Protein AF-0000000069938378 (afdb_homodimer)

Radius of gyration: 19.09 Å; Cα contacts (8 Å, |Δi|>4): 478; chains: 2; bounding box: 44×65×36 Å

InterPro domains:
  IPR005174 KIB1-4, beta-propeller [PF03478] (15-126)

Structure (mmCIF, N/CA/C/O backbone):
data_AF-0000000069938378-model_v1
#
loop_
_entity.id
_entity.type
_entity.pdbx_description
1 polymer 'KIB1-4 beta-propeller domain-containing protein'
#
loop_
_atom_site.group_PDB
_atom_site.id
_atom_site.type_symbol
_atom_site.label_atom_id
_atom_site.label_alt_id
_atom_site.label_comp_id
_atom_site.label_asym_id
_atom_site.label_entity_id
_atom_site.label_seq_id
_atom_site.pdbx_PDB_ins_code
_atom_site.Cartn_x
_atom_site.Cartn_y
_atom_site.Cartn_z
_atom_site.occupancy
_atom_site.B_iso_or_equiv
_atom_site.auth_seq_id
_atom_site.auth_comp_id
_atom_site.auth_asym_id
_atom_site.auth_atom_id
_atom_site.pdbx_PDB_model_num
ATOM 1 N N . MET A 1 1 ? -21.703 -34.188 -9.953 1 35.34 1 MET A N 1
ATOM 2 C CA . MET A 1 1 ? -22.156 -32.812 -9.977 1 35.34 1 MET A CA 1
ATOM 3 C C . MET A 1 1 ? -21.141 -31.891 -9.297 1 35.34 1 MET A C 1
ATOM 5 O O . MET A 1 1 ? -20.875 -32.031 -8.094 1 35.34 1 MET A O 1
ATOM 9 N N . SER A 1 2 ? -19.984 -31.625 -9.898 1 44.59 2 SER A N 1
ATOM 10 C CA . SER A 1 2 ? -18.891 -30.844 -9.328 1 44.59 2 SER A CA 1
ATOM 11 C C . SER A 1 2 ? -19.422 -29.594 -8.633 1 44.59 2 SER A C 1
ATOM 13 O O . SER A 1 2 ? -20.047 -28.75 -9.266 1 44.59 2 SER A O 1
ATOM 15 N N . THR A 1 3 ? -20 -29.547 -7.477 1 49.28 3 THR A N 1
ATOM 16 C CA . THR A 1 3 ? -20.516 -28.438 -6.688 1 49.28 3 THR A CA 1
ATOM 17 C C . THR A 1 3 ? -19.641 -27.203 -6.859 1 49.28 3 THR A C 1
ATOM 19 O O . THR A 1 3 ? -18.484 -27.188 -6.418 1 49.28 3 THR A O 1
ATOM 22 N N . SER A 1 4 ? -19.594 -26.656 -8.016 1 55.06 4 SER A N 1
ATOM 23 C CA . SER A 1 4 ? -18.844 -25.453 -8.328 1 55.06 4 SER A CA 1
ATOM 24 C C . SER A 1 4 ? -18.984 -24.406 -7.23 1 55.06 4 SER A C 1
ATOM 26 O O . SER A 1 4 ? -20.094 -23.906 -6.984 1 55.06 4 SER A O 1
ATOM 28 N N . THR A 1 5 ? -18.422 -24.609 -6.09 1 67.94 5 THR A N 1
ATOM 29 C CA . THR A 1 5 ? -18.516 -23.656 -5 1 67.94 5 THR A CA 1
ATOM 30 C C . THR A 1 5 ? -18.281 -22.234 -5.512 1 67.94 5 THR A C 1
ATOM 32 O O . THR A 1 5 ? -17.234 -21.953 -6.125 1 67.94 5 THR A O 1
ATOM 35 N N . ASP A 1 6 ? -19.328 -21.516 -5.719 1 83.88 6 ASP A N 1
ATOM 36 C CA . ASP A 1 6 ? -19.266 -20.125 -6.137 1 83.88 6 ASP A CA 1
ATOM 37 C C . ASP A 1 6 ? -18.469 -19.281 -5.145 1 83.88 6 ASP A C 1
ATOM 39 O O . ASP A 1 6 ? -18.688 -19.359 -3.934 1 83.88 6 ASP A O 1
ATOM 43 N N . ILE A 1 7 ? -17.359 -18.875 -5.66 1 85.56 7 ILE A N 1
ATOM 44 C CA . ILE A 1 7 ? -16.609 -17.875 -4.906 1 85.56 7 ILE A CA 1
ATOM 45 C C . ILE A 1 7 ? -16.766 -16.5 -5.578 1 85.56 7 ILE A C 1
ATOM 47 O O . ILE A 1 7 ? -16.156 -16.25 -6.617 1 85.56 7 ILE A O 1
ATOM 51 N N . ILE A 1 8 ? -17.578 -15.633 -4.902 1 85.81 8 ILE A N 1
ATOM 52 C CA . ILE A 1 8 ? -17.953 -14.375 -5.543 1 85.81 8 ILE A CA 1
ATOM 53 C C . ILE A 1 8 ? -17.109 -13.234 -4.984 1 85.81 8 ILE A C 1
ATOM 55 O O . ILE A 1 8 ? -16.969 -13.094 -3.768 1 85.81 8 ILE A O 1
ATOM 59 N N . TRP A 1 9 ? -16.547 -12.531 -6.023 1 85.5 9 TRP A N 1
ATOM 60 C CA . TRP A 1 9 ? -15.812 -11.312 -5.66 1 85.5 9 TRP A CA 1
ATOM 61 C C . TRP A 1 9 ? -16.469 -10.086 -6.273 1 85.5 9 TRP A C 1
ATOM 63 O O . TRP A 1 9 ? -17.062 -10.156 -7.359 1 85.5 9 TRP A O 1
ATOM 73 N N . HIS A 1 10 ? -16.344 -8.914 -5.52 1 82.69 10 HIS A N 1
ATOM 74 C CA . HIS A 1 10 ? -16.875 -7.637 -5.965 1 82.69 10 HIS A CA 1
ATOM 75 C C . HIS A 1 10 ? -15.766 -6.625 -6.211 1 82.69 10 HIS A C 1
ATOM 77 O O . HIS A 1 10 ? -14.875 -6.461 -5.367 1 82.69 10 HIS A O 1
ATOM 83 N N . PHE A 1 11 ? -15.797 -6.02 -7.387 1 82.31 11 PHE A N 1
ATOM 84 C CA . PHE A 1 11 ? -14.75 -5.074 -7.766 1 82.31 11 PHE A CA 1
ATOM 85 C C . PHE A 1 11 ? -15.352 -3.729 -8.156 1 82.31 11 PHE A C 1
ATOM 87 O O . PHE A 1 11 ? -16.453 -3.674 -8.703 1 82.31 11 PHE A O 1
ATOM 94 N N . GLY A 1 12 ? -14.648 -2.715 -7.699 1 77.12 12 GLY A N 1
ATOM 95 C CA . GLY A 1 12 ? -15.008 -1.369 -8.125 1 77.12 12 GLY A CA 1
ATOM 96 C C . GLY A 1 12 ? -13.945 -0.721 -9 1 77.12 12 GLY A C 1
ATOM 97 O O . GLY A 1 12 ? -12.75 -0.888 -8.758 1 77.12 12 GLY A O 1
ATOM 98 N N . ASP A 1 13 ? -14.445 -0.07 -10.031 1 73.44 13 ASP A N 1
ATOM 99 C CA . ASP A 1 13 ? -13.57 0.721 -10.891 1 73.44 13 ASP A CA 1
ATOM 100 C C . ASP A 1 13 ? -13.719 2.213 -10.602 1 73.44 13 ASP A C 1
ATOM 102 O O . ASP A 1 1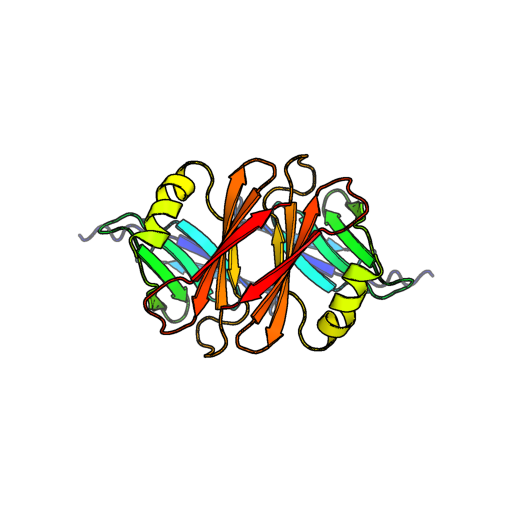3 ? -14.742 2.814 -10.938 1 73.44 13 ASP A O 1
ATOM 106 N N . SER A 1 14 ? -12.711 2.703 -10.008 1 68.12 14 SER A N 1
ATOM 107 C CA . SER A 1 14 ? -12.773 4.102 -9.594 1 68.12 14 SER A CA 1
ATOM 108 C C . SER A 1 14 ? -12.758 5.035 -10.805 1 68.12 14 SER A C 1
ATOM 110 O O . SER A 1 14 ? -13.266 6.156 -10.734 1 68.12 14 SER A O 1
ATOM 112 N N . SER A 1 15 ? -12.109 4.555 -11.906 1 69.12 15 SER A N 1
ATOM 113 C CA . SER A 1 15 ? -12.023 5.406 -13.094 1 69.12 15 SER A CA 1
ATOM 114 C C . SER A 1 15 ? -13.375 5.508 -13.797 1 69.12 15 SER A C 1
ATOM 116 O O . SER A 1 15 ? -13.734 6.574 -14.297 1 69.12 15 SER A O 1
ATOM 118 N N . THR A 1 16 ? -14.148 4.457 -13.711 1 69.06 16 THR A N 1
ATOM 119 C CA . THR A 1 16 ? -15.43 4.438 -14.422 1 69.06 16 THR A CA 1
ATOM 120 C C . THR A 1 16 ? -16.594 4.48 -13.438 1 69.06 16 THR A C 1
ATOM 122 O O . THR A 1 16 ? -17.734 4.723 -13.828 1 69.06 16 THR A O 1
ATOM 125 N N . ARG A 1 17 ? -16.297 4.219 -12.211 1 69.69 17 ARG A N 1
ATOM 126 C CA . ARG A 1 17 ? -17.297 4.18 -11.148 1 69.69 17 ARG A CA 1
ATOM 127 C C . ARG A 1 17 ? -18.219 2.979 -11.305 1 69.69 17 ARG A C 1
ATOM 129 O O . ARG A 1 17 ? -19.391 3.033 -10.914 1 69.69 17 ARG A O 1
ATOM 136 N N . ARG A 1 18 ? -17.828 2.004 -11.992 1 75.31 18 ARG A N 1
ATOM 137 C CA . ARG A 1 18 ? -18.609 0.785 -12.18 1 75.31 18 ARG A CA 1
ATOM 138 C C . ARG A 1 18 ? -18.172 -0.299 -11.195 1 75.31 18 ARG A C 1
ATOM 140 O O . ARG A 1 18 ? -17.031 -0.292 -10.727 1 75.31 18 ARG A O 1
ATOM 147 N N . SER A 1 19 ? -19.203 -1.088 -10.766 1 79.5 19 SER A N 1
ATOM 148 C CA . SER A 1 19 ? -18.922 -2.244 -9.914 1 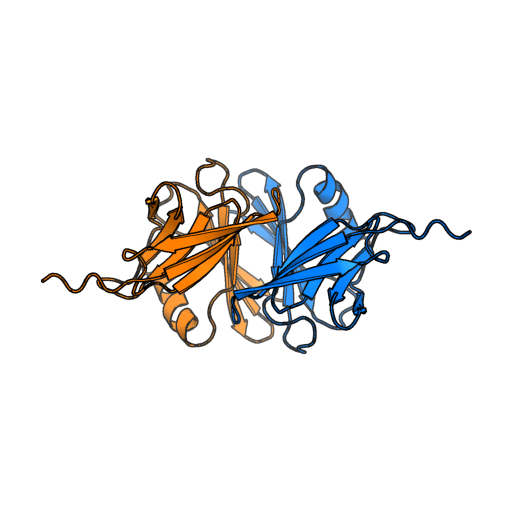79.5 19 SER A CA 1
ATOM 149 C C . SER A 1 19 ? -19.141 -3.549 -10.672 1 79.5 19 SER A C 1
ATOM 151 O O . SER A 1 19 ? -20.016 -3.629 -11.539 1 79.5 19 SER A O 1
ATOM 153 N N . TYR A 1 20 ? -18.312 -4.484 -10.398 1 82.25 20 TYR A N 1
ATOM 154 C CA . TYR A 1 20 ? -18.375 -5.793 -11.039 1 82.25 20 TYR A CA 1
ATOM 155 C C . TYR A 1 20 ? -18.422 -6.906 -10.008 1 82.25 20 TYR A C 1
ATOM 157 O O . TYR A 1 20 ? -17.859 -6.777 -8.914 1 82.25 20 TYR A O 1
ATOM 165 N N . THR A 1 21 ? -19.188 -7.895 -10.32 1 84.88 21 THR A N 1
ATOM 166 C CA . THR A 1 21 ? -19.188 -9.133 -9.547 1 84.88 21 THR A CA 1
ATOM 167 C C . THR A 1 21 ? -18.672 -10.297 -10.383 1 84.88 21 THR A C 1
ATOM 169 O O . THR A 1 21 ? -19.203 -10.57 -11.461 1 84.88 21 THR A O 1
ATOM 172 N N . ILE A 1 22 ? -17.734 -10.93 -9.914 1 89.06 22 ILE A N 1
ATOM 173 C CA . ILE A 1 22 ? -17.109 -11.992 -10.695 1 89.06 22 ILE A CA 1
ATOM 174 C C . ILE A 1 22 ? -16.984 -13.258 -9.859 1 89.06 22 ILE A C 1
ATOM 176 O O . ILE A 1 22 ? -16.672 -13.195 -8.664 1 89.06 22 ILE A O 1
ATOM 180 N N . ASN A 1 23 ? -17.281 -14.367 -10.508 1 91.62 23 ASN A N 1
ATOM 181 C CA . ASN A 1 23 ? -16.984 -15.656 -9.898 1 91.62 23 ASN A CA 1
ATOM 182 C C . ASN A 1 23 ? -15.516 -16.047 -10.094 1 91.62 23 ASN A C 1
ATOM 184 O O . ASN A 1 23 ? -15.031 -16.125 -11.219 1 91.62 23 ASN A O 1
ATOM 188 N N . VAL A 1 24 ? -14.805 -16.234 -8.961 1 90.88 24 VAL A N 1
ATOM 189 C CA . VAL A 1 24 ? -13.383 -16.578 -9.039 1 90.88 24 VAL A CA 1
ATOM 190 C C . VAL A 1 24 ? -13.094 -17.797 -8.164 1 90.88 24 VAL A C 1
ATOM 192 O O . VAL A 1 24 ? -12.375 -17.688 -7.172 1 90.88 24 VAL A O 1
ATOM 195 N N . PRO A 1 25 ? -13.516 -18.875 -8.594 1 88.69 25 PRO A N 1
ATOM 196 C CA . PRO A 1 25 ? -13.328 -20.078 -7.789 1 88.69 25 PRO A CA 1
ATOM 197 C C . PRO A 1 25 ? -11.859 -20.359 -7.496 1 88.69 25 PRO A C 1
ATOM 199 O O . PRO A 1 25 ? -11.531 -20.953 -6.465 1 88.69 25 PRO A O 1
ATOM 202 N N . GLU A 1 26 ? -10.93 -19.875 -8.359 1 87.5 26 GLU A N 1
ATOM 203 C CA . GLU A 1 26 ? -9.492 -20.047 -8.195 1 87.5 26 GLU A CA 1
ATOM 204 C C . GLU A 1 26 ? -9.008 -19.469 -6.875 1 87.5 26 GLU A C 1
ATOM 206 O O . GLU A 1 26 ? -7.934 -19.812 -6.387 1 87.5 26 GLU A O 1
ATOM 211 N N . LEU A 1 27 ? -9.836 -18.641 -6.277 1 87.44 27 LEU A N 1
ATOM 212 C CA . LEU A 1 27 ? -9.359 -17.891 -5.117 1 87.44 27 LEU A CA 1
ATOM 213 C C . LEU A 1 27 ? -10.039 -18.375 -3.842 1 87.44 27 LEU A C 1
ATOM 215 O O . LEU A 1 27 ? -10.07 -17.656 -2.84 1 87.44 27 LEU A O 1
ATOM 219 N N . SER A 1 28 ? -10.641 -19.453 -3.805 1 86.12 28 SER A N 1
ATOM 220 C CA . SER A 1 28 ? -11.406 -19.984 -2.676 1 86.12 28 SER A CA 1
ATOM 221 C C . SER A 1 28 ? -10.562 -20.016 -1.405 1 86.12 28 SER A C 1
ATOM 223 O O . SER A 1 28 ? -11.078 -19.797 -0.305 1 86.12 28 SER A O 1
ATOM 225 N N . GLN A 1 29 ? -9.312 -20.188 -1.506 1 86.12 29 GLN A N 1
ATOM 226 C CA . GLN A 1 29 ? -8.492 -20.266 -0.3 1 86.12 29 GLN A CA 1
ATOM 227 C C . GLN A 1 29 ? -7.438 -19.172 -0.273 1 86.12 29 GLN A C 1
ATOM 229 O O . GLN A 1 29 ? -6.414 -19.297 0.402 1 86.12 29 GLN A O 1
ATOM 234 N N . ALA A 1 30 ? -7.785 -18.141 -0.911 1 89.62 30 ALA A N 1
ATOM 235 C CA . ALA A 1 30 ? -6.773 -17.094 -1.003 1 89.62 30 ALA A CA 1
ATOM 236 C C . ALA A 1 30 ? -7.195 -15.852 -0.223 1 89.62 30 ALA A C 1
ATOM 238 O O . ALA A 1 30 ? -8.391 -15.57 -0.095 1 89.62 30 ALA A O 1
ATOM 239 N N . ARG A 1 31 ? -6.262 -15.266 0.379 1 88.19 31 ARG A N 1
ATOM 240 C CA . ARG A 1 31 ? -6.453 -13.984 1.055 1 88.19 31 ARG A CA 1
ATOM 241 C C . ARG A 1 31 ? -5.895 -12.836 0.22 1 88.19 31 ARG A C 1
ATOM 243 O O . ARG A 1 31 ? -4.762 -12.906 -0.262 1 88.19 31 ARG A O 1
ATOM 250 N N . CYS A 1 32 ? -6.719 -11.797 0.035 1 91.5 32 CYS A N 1
ATOM 251 C CA . CYS A 1 32 ? -6.266 -10.633 -0.716 1 91.5 32 CYS A CA 1
ATOM 252 C C . CYS A 1 32 ? -5.441 -9.703 0.167 1 91.5 32 CYS A C 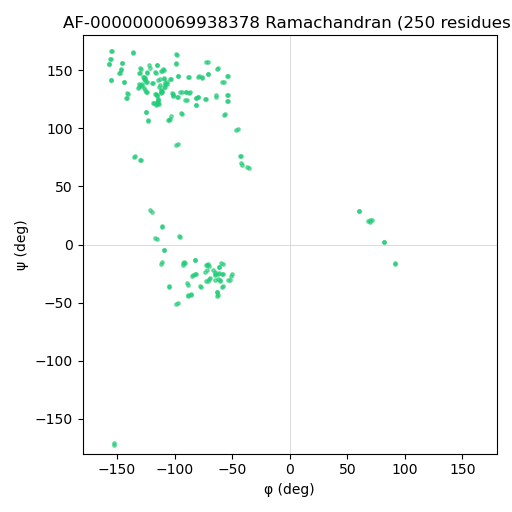1
ATOM 254 O O . CYS A 1 32 ? -5.922 -9.234 1.199 1 91.5 32 CYS A O 1
ATOM 256 N N . LEU A 1 33 ? -4.223 -9.398 -0.328 1 90.88 33 LEU A N 1
ATOM 257 C CA . LEU A 1 33 ? -3.309 -8.57 0.447 1 90.88 33 LEU A CA 1
ATOM 258 C C . LEU A 1 33 ? -3.24 -7.156 -0.125 1 90.88 33 LEU A C 1
ATOM 260 O O . LEU A 1 33 ? -3.076 -6.188 0.62 1 90.88 33 LEU A O 1
ATOM 264 N N . VAL A 1 34 ? -3.318 -7.098 -1.423 1 92.94 34 VAL A N 1
ATOM 265 C CA . VAL A 1 34 ? -3.289 -5.816 -2.121 1 92.94 34 VAL A CA 1
ATOM 266 C C . VAL A 1 34 ? -4.211 -5.867 -3.336 1 92.94 34 VAL A C 1
ATOM 268 O O . VAL A 1 34 ? -4.305 -6.898 -4.012 1 92.94 34 VAL A O 1
ATOM 271 N N . SER A 1 35 ? -4.934 -4.828 -3.592 1 90.75 35 SER A N 1
ATOM 272 C CA . SER A 1 35 ? -5.66 -4.609 -4.84 1 90.75 35 SER A CA 1
ATOM 273 C C . SER A 1 35 ? -5.234 -3.301 -5.5 1 90.75 35 SER A C 1
ATOM 275 O O . SER A 1 35 ? -5.555 -2.217 -5.012 1 90.75 35 SER A O 1
ATOM 277 N N . LYS A 1 36 ? -4.52 -3.432 -6.523 1 89.31 36 LYS A N 1
ATOM 278 C CA . LYS A 1 36 ? -3.963 -2.25 -7.18 1 89.31 36 LYS A CA 1
ATOM 279 C C . LYS A 1 36 ? -3.678 -2.523 -8.656 1 89.31 36 LYS A C 1
ATOM 281 O O . LYS A 1 36 ? -3.217 -3.609 -9.008 1 89.31 36 LYS A O 1
ATOM 286 N N . HIS A 1 37 ? -3.939 -1.521 -9.469 1 88.25 37 HIS A N 1
ATOM 287 C CA . HIS A 1 37 ? -3.615 -1.571 -10.891 1 88.25 37 HIS A CA 1
ATOM 288 C C . HIS A 1 37 ? -4.34 -2.721 -11.578 1 88.25 37 HIS A C 1
ATOM 290 O O . HIS A 1 37 ? -3.785 -3.361 -12.477 1 88.25 37 HIS A O 1
ATOM 296 N N . GLY A 1 38 ? -5.508 -3.088 -11.047 1 88.56 38 GLY A N 1
ATOM 297 C CA . GLY A 1 38 ? -6.297 -4.152 -11.648 1 88.56 38 GLY A CA 1
ATOM 298 C C . GLY A 1 38 ? -5.832 -5.539 -11.242 1 88.56 38 GLY A C 1
ATOM 299 O O . GLY A 1 38 ? -6.324 -6.539 -11.766 1 88.56 38 GLY A O 1
ATOM 300 N N . TRP A 1 39 ? -4.902 -5.594 -10.453 1 94.19 39 TRP A N 1
ATOM 301 C CA . TRP A 1 39 ? -4.355 -6.863 -9.984 1 94.19 39 TRP A CA 1
ATOM 302 C C . TRP A 1 39 ? -4.582 -7.035 -8.484 1 94.19 39 TRP A C 1
ATOM 304 O O . TRP A 1 39 ? -4.707 -6.055 -7.75 1 94.19 39 TRP A O 1
ATOM 314 N N . LEU A 1 40 ? -4.617 -8.336 -8.086 1 95.38 40 LEU A N 1
ATOM 315 C CA . LEU A 1 40 ? -4.656 -8.711 -6.68 1 95.38 40 LEU A CA 1
ATOM 316 C C . LEU A 1 40 ? -3.355 -9.391 -6.266 1 95.38 40 LEU A C 1
ATOM 318 O O . LEU A 1 40 ? -2.824 -10.227 -7.004 1 95.38 40 LEU A O 1
ATOM 322 N N . LEU A 1 41 ? -2.824 -8.969 -5.18 1 95.69 41 LEU A N 1
ATOM 323 C CA . LEU A 1 41 ? -1.828 -9.789 -4.5 1 95.69 41 LEU A CA 1
ATOM 324 C C . LEU A 1 41 ? -2.49 -10.734 -3.504 1 95.69 41 LEU A C 1
ATOM 326 O O . LEU A 1 41 ? -3.191 -10.289 -2.592 1 95.69 41 LEU A O 1
ATOM 330 N N . LEU A 1 42 ? -2.178 -12.031 -3.703 1 94.12 42 LEU A N 1
ATOM 331 C CA . LEU A 1 42 ? -2.895 -13.023 -2.904 1 94.12 42 LEU A CA 1
ATOM 332 C C . LEU A 1 42 ? -1.922 -13.953 -2.193 1 94.12 42 LEU A C 1
ATOM 334 O O . LEU A 1 42 ? -0.86 -14.281 -2.73 1 94.12 42 LEU A O 1
ATOM 338 N N . PHE A 1 43 ? -2.361 -14.289 -1.019 1 91.75 43 PHE A N 1
ATOM 339 C CA . PHE A 1 43 ? -1.708 -15.359 -0.276 1 91.75 43 PHE A CA 1
ATOM 340 C C . PHE A 1 43 ? -2.623 -16.578 -0.157 1 91.75 43 PHE A C 1
ATOM 342 O O . PHE A 1 43 ? -3.812 -16.438 0.136 1 91.75 43 PHE A O 1
ATOM 349 N N . SER A 1 44 ? -2.039 -17.656 -0.49 1 89.19 44 SER A N 1
ATOM 350 C CA . SER A 1 44 ? -2.74 -18.922 -0.262 1 89.19 44 SER A CA 1
ATOM 351 C C . SER A 1 44 ? -1.889 -19.891 0.55 1 89.19 44 SER A C 1
ATOM 353 O O . SER A 1 44 ? -0.693 -20.047 0.288 1 89.19 44 SER A O 1
ATOM 355 N N . SER A 1 45 ? -2.488 -20.469 1.519 1 83.75 45 SER A N 1
ATOM 356 C CA . SER A 1 45 ? -1.78 -21.453 2.324 1 83.75 45 SER A CA 1
ATOM 357 C C . SER A 1 45 ? -1.956 -22.859 1.757 1 83.75 45 SER A C 1
ATOM 359 O O . SER A 1 45 ? -1.242 -23.781 2.146 1 83.75 45 SER A O 1
ATOM 361 N N . GLU A 1 46 ? -2.918 -23.047 0.899 1 83.62 46 GLU A N 1
ATOM 362 C CA . GLU A 1 46 ? -3.215 -24.359 0.329 1 83.62 46 GLU A CA 1
ATOM 363 C C . GLU A 1 46 ? -3.102 -24.344 -1.192 1 83.62 46 GLU A C 1
ATOM 365 O O . GLU A 1 46 ? -3.426 -23.328 -1.83 1 83.62 46 GLU A O 1
ATOM 370 N N . PRO A 1 47 ? -2.779 -25.469 -1.785 1 81.62 47 PRO A N 1
ATOM 371 C CA . PRO A 1 47 ? -2.217 -26.688 -1.201 1 81.62 47 PRO A CA 1
ATOM 372 C C . PRO A 1 47 ? -0.819 -26.469 -0.626 1 81.62 47 PRO A C 1
ATOM 374 O O . PRO A 1 47 ? -0.399 -27.203 0.272 1 81.62 47 PRO A O 1
ATOM 377 N N . ILE A 1 48 ? -0.104 -25.547 -1.234 1 84.44 48 ILE A N 1
ATOM 378 C CA . ILE A 1 48 ? 1.191 -25.125 -0.718 1 84.44 48 ILE A CA 1
ATOM 379 C C . ILE A 1 48 ? 1.201 -23.609 -0.538 1 84.44 48 ILE A C 1
ATOM 381 O O . ILE A 1 48 ? 0.615 -22.875 -1.341 1 84.44 48 ILE A O 1
ATOM 385 N N . SER A 1 49 ? 1.827 -23.156 0.52 1 86.25 49 SER A N 1
ATOM 386 C CA . SER A 1 49 ? 1.919 -21.719 0.757 1 86.25 49 SER A CA 1
ATOM 387 C C . SER A 1 49 ? 2.49 -20.984 -0.457 1 86.25 49 SER A C 1
ATOM 389 O O . SER A 1 49 ? 3.551 -21.359 -0.965 1 86.25 49 SER A O 1
ATOM 391 N N . SER A 1 50 ? 1.745 -20.047 -0.938 1 89.19 50 SER A N 1
ATOM 392 C CA . SER A 1 50 ? 2.18 -19.328 -2.137 1 89.19 50 SER A CA 1
ATOM 393 C C . SER A 1 50 ? 1.714 -17.875 -2.119 1 89.19 50 SER A C 1
ATOM 395 O O . SER A 1 50 ? 0.708 -17.547 -1.484 1 89.19 50 SER A O 1
ATOM 397 N N . LEU A 1 51 ? 2.518 -17.047 -2.703 1 92.12 51 LEU A N 1
ATOM 398 C CA . LEU A 1 51 ? 2.229 -15.641 -2.977 1 92.12 51 LEU A CA 1
ATOM 399 C C . LEU A 1 51 ? 2.209 -15.375 -4.477 1 92.12 51 LEU A C 1
ATOM 401 O O . LEU A 1 51 ? 3.107 -15.812 -5.203 1 92.12 51 LEU A O 1
ATOM 405 N N . PHE A 1 52 ? 1.108 -14.711 -4.91 1 94.38 52 PHE A N 1
ATOM 406 C CA . PHE A 1 52 ? 1.03 -14.531 -6.355 1 94.38 52 PHE A CA 1
ATOM 407 C C . PHE A 1 52 ? 0.129 -13.352 -6.703 1 94.38 52 PHE A C 1
ATOM 409 O O . PHE A 1 52 ? -0.739 -12.969 -5.914 1 94.38 52 PHE A O 1
ATOM 416 N N . PHE A 1 53 ? 0.383 -12.797 -7.871 1 96.62 53 PHE A N 1
ATOM 417 C CA . PHE A 1 53 ? -0.542 -11.836 -8.453 1 96.62 53 PHE A CA 1
ATOM 418 C C . PHE A 1 53 ? -1.6 -12.547 -9.297 1 96.62 53 PHE A C 1
ATOM 420 O O . PHE A 1 53 ? -1.307 -13.531 -9.969 1 96.62 53 PHE A O 1
ATOM 427 N N . PHE A 1 54 ? -2.834 -11.945 -9.227 1 96.75 54 PHE A N 1
ATOM 428 C CA . PHE A 1 54 ? -3.941 -12.492 -9.992 1 96.75 54 PHE A CA 1
ATOM 429 C C . PHE A 1 54 ? -4.816 -11.383 -10.555 1 96.75 54 PHE A C 1
ATOM 431 O O . PHE A 1 54 ? -5.191 -10.453 -9.836 1 96.75 54 PHE A O 1
ATOM 438 N N . ASN A 1 55 ? -5.023 -11.414 -11.812 1 95.75 55 ASN A N 1
ATOM 439 C CA . ASN A 1 55 ? -5.996 -10.531 -12.445 1 95.75 55 ASN A CA 1
ATOM 440 C C . ASN A 1 55 ? -7.355 -11.203 -12.586 1 95.75 55 ASN A C 1
ATOM 442 O O . ASN A 1 55 ? -7.512 -12.133 -13.383 1 95.75 55 ASN A O 1
ATOM 446 N N . PRO A 1 56 ? -8.297 -10.758 -11.898 1 92.44 56 PRO A N 1
ATOM 447 C CA . PRO A 1 56 ? -9.578 -11.477 -11.883 1 92.44 56 PRO A CA 1
ATOM 448 C C . PRO A 1 56 ? -10.32 -11.367 -13.211 1 92.44 56 PRO A C 1
ATOM 450 O O . PRO A 1 56 ? -11.219 -12.164 -13.484 1 92.44 56 PRO A O 1
ATOM 453 N N . PHE A 1 57 ? -9.961 -10.367 -14.07 1 90.06 57 PHE A N 1
ATOM 454 C CA . PHE A 1 57 ? -10.68 -10.148 -15.32 1 90.06 57 PHE A CA 1
ATOM 455 C C . PHE A 1 57 ? -10.086 -10.992 -16.438 1 90.06 57 PHE A C 1
ATOM 457 O O . PHE A 1 57 ? -10.812 -11.602 -17.219 1 90.06 57 PHE A O 1
ATOM 464 N N . SER A 1 58 ? -8.844 -11.031 -16.516 1 93.56 58 SER A N 1
ATOM 465 C CA . SER A 1 58 ? -8.18 -11.852 -17.531 1 93.56 58 SER A CA 1
ATOM 466 C C . SER A 1 58 ? -7.848 -13.242 -16.984 1 93.56 58 SER A C 1
ATOM 468 O O . SER A 1 58 ? -7.512 -14.148 -17.75 1 93.56 58 SER A O 1
ATOM 470 N N . ARG A 1 59 ? -7.832 -13.438 -15.727 1 94.88 59 ARG A N 1
ATOM 471 C CA . ARG A 1 59 ? -7.492 -14.664 -15 1 94.88 59 ARG A CA 1
ATOM 472 C C . ARG A 1 59 ? -6.004 -14.969 -15.117 1 94.88 59 ARG A C 1
ATOM 474 O O . ARG A 1 59 ? -5.582 -16.109 -14.906 1 94.88 59 ARG A O 1
ATOM 481 N N . ALA A 1 60 ? -5.199 -13.938 -15.469 1 96.25 60 ALA A N 1
ATOM 482 C CA . ALA A 1 60 ? -3.748 -14.109 -15.508 1 96.25 60 ALA A CA 1
ATOM 483 C C . ALA A 1 60 ? -3.172 -14.234 -14.102 1 96.25 60 ALA A C 1
ATOM 485 O O . ALA A 1 60 ? -3.68 -13.625 -13.156 1 96.25 60 ALA A O 1
ATOM 486 N N . ARG A 1 61 ? -2.121 -15.023 -13.992 1 95.5 61 ARG A N 1
ATOM 487 C CA . ARG A 1 61 ? -1.459 -15.281 -12.719 1 95.5 61 ARG A CA 1
ATOM 488 C C . ARG A 1 61 ? 0.05 -15.094 -12.836 1 95.5 61 ARG A C 1
ATOM 490 O O . ARG A 1 61 ? 0.651 -15.484 -13.844 1 95.5 61 ARG A O 1
ATOM 497 N N . ILE A 1 62 ? 0.65 -14.43 -11.891 1 95.69 62 ILE A N 1
ATOM 498 C CA . ILE A 1 62 ? 2.098 -14.281 -11.789 1 95.69 62 ILE A CA 1
ATOM 499 C C . ILE A 1 62 ? 2.574 -14.758 -10.422 1 95.69 62 ILE A C 1
ATOM 501 O O . ILE A 1 62 ? 2.307 -14.109 -9.406 1 95.69 62 ILE A O 1
ATOM 505 N N . ASP A 1 63 ? 3.32 -15.805 -10.414 1 94 63 ASP A N 1
ATOM 506 C CA . ASP A 1 63 ? 3.805 -16.359 -9.156 1 94 63 ASP A CA 1
ATOM 507 C C . ASP A 1 63 ? 5 -15.57 -8.625 1 94 63 ASP A C 1
ATOM 509 O O . ASP A 1 63 ? 5.824 -15.094 -9.406 1 94 63 ASP A O 1
ATOM 513 N N . LEU A 1 64 ? 5.008 -15.492 -7.328 1 94.25 64 LEU A N 1
ATOM 514 C CA . LEU A 1 64 ? 6.156 -14.906 -6.645 1 94.25 64 LEU A CA 1
ATOM 515 C C . LEU A 1 64 ? 6.938 -15.977 -5.883 1 94.25 64 LEU A C 1
ATOM 517 O O . LEU A 1 64 ? 6.367 -17 -5.473 1 94.25 64 LEU A O 1
ATOM 521 N N . PRO A 1 65 ? 8.234 -15.711 -5.766 1 92.88 65 PRO A N 1
ATOM 522 C CA . PRO A 1 65 ? 9.031 -16.734 -5.082 1 92.88 65 PRO A CA 1
ATOM 523 C C . PRO A 1 65 ? 8.633 -16.906 -3.619 1 92.88 65 PRO A C 1
ATOM 525 O O . PRO A 1 65 ? 8.461 -15.93 -2.898 1 92.88 65 PRO A O 1
ATOM 528 N N . TRP A 1 66 ? 8.367 -18.062 -3.271 1 88.31 66 TRP A N 1
ATOM 529 C CA . TRP A 1 66 ? 8.172 -18.469 -1.883 1 88.31 66 TRP A CA 1
ATOM 530 C C . TRP A 1 66 ? 9.453 -19.078 -1.311 1 88.31 66 TRP A C 1
ATOM 532 O O . TRP A 1 66 ? 9.617 -20.297 -1.3 1 88.31 66 TRP A O 1
ATOM 542 N N . THR A 1 67 ? 10.281 -18.281 -0.818 1 81.88 67 THR A N 1
ATOM 543 C CA . THR A 1 67 ? 11.586 -18.719 -0.342 1 81.88 67 THR A CA 1
ATOM 544 C C . THR A 1 67 ? 11.578 -18.906 1.174 1 81.88 67 THR A C 1
ATOM 546 O O . THR A 1 67 ? 10.641 -18.453 1.85 1 81.88 67 THR A O 1
ATOM 549 N N . SER A 1 68 ? 12.562 -19.594 1.63 1 76.12 68 SER A N 1
ATOM 550 C CA . SER A 1 68 ? 12.727 -19.75 3.07 1 76.12 68 SER A CA 1
ATOM 551 C C . SER A 1 68 ? 12.875 -18.406 3.771 1 76.12 68 SER A C 1
ATOM 553 O O . SER A 1 68 ? 12.352 -18.219 4.875 1 76.12 68 SER A O 1
ATOM 555 N N . GLU A 1 69 ? 13.531 -17.516 3.127 1 72.75 69 GLU A N 1
ATOM 556 C CA . GLU A 1 69 ? 13.711 -16.172 3.682 1 72.75 69 GLU A CA 1
ATOM 557 C C . GLU A 1 69 ? 12.375 -15.453 3.84 1 72.75 69 GLU A C 1
ATOM 559 O O . GLU A 1 69 ? 12.109 -14.852 4.883 1 72.75 69 GLU A O 1
ATOM 564 N N . PHE A 1 70 ? 11.539 -15.617 2.854 1 79.56 70 PHE A N 1
ATOM 565 C CA . PHE A 1 70 ? 10.242 -14.953 2.916 1 79.56 70 PHE A CA 1
ATOM 566 C C . PHE A 1 70 ? 9.297 -15.695 3.855 1 79.56 70 PHE A C 1
ATOM 568 O O . PHE A 1 70 ? 8.5 -15.07 4.562 1 79.56 70 PHE A O 1
ATOM 575 N N . SER A 1 71 ? 9.43 -16.953 3.811 1 73.38 71 SER A N 1
ATOM 576 C CA . SER A 1 71 ? 8.547 -17.75 4.656 1 73.38 71 SER A CA 1
ATOM 577 C C . SER A 1 71 ? 8.734 -17.406 6.129 1 73.38 71 SER A C 1
ATOM 579 O O . SER A 1 71 ? 7.816 -17.578 6.934 1 73.38 71 SER A O 1
ATOM 581 N N . ARG A 1 72 ? 9.898 -17.047 6.426 1 72 72 ARG A N 1
ATOM 582 C CA . ARG A 1 72 ? 10.133 -16.641 7.805 1 72 72 ARG A CA 1
ATOM 583 C C . ARG A 1 72 ? 9.289 -15.422 8.172 1 72 72 ARG A C 1
ATOM 585 O O . ARG A 1 72 ? 8.961 -15.219 9.344 1 72 72 ARG A O 1
ATOM 592 N N . LEU A 1 73 ? 8.969 -14.688 7.109 1 65.19 73 LEU A N 1
ATOM 593 C CA . LEU A 1 73 ? 8.039 -13.578 7.312 1 65.19 73 LEU A CA 1
ATOM 594 C C . LEU A 1 73 ? 6.625 -14.094 7.57 1 65.19 73 LEU A C 1
ATOM 596 O O . LEU A 1 73 ? 5.809 -13.391 8.172 1 65.19 73 LEU A O 1
ATOM 600 N N . THR A 1 74 ? 6.371 -15.398 7.109 1 58.22 74 THR A N 1
ATOM 601 C CA . THR A 1 74 ? 5.043 -16 7.199 1 58.22 74 THR A CA 1
ATOM 602 C C . THR A 1 74 ? 4.621 -16.156 8.656 1 58.22 74 THR A C 1
ATOM 604 O O . THR A 1 74 ? 3.445 -15.984 8.992 1 58.22 74 THR A O 1
ATOM 607 N N . ASP A 1 75 ? 5.613 -16.641 9.461 1 62.31 75 ASP A N 1
ATOM 608 C CA . ASP A 1 75 ? 5.195 -16.672 10.859 1 62.31 75 ASP A CA 1
ATOM 609 C C . ASP A 1 75 ? 4.609 -15.336 11.289 1 62.31 75 ASP A C 1
ATOM 611 O O . ASP A 1 75 ? 3.65 -15.289 12.062 1 62.31 75 ASP A O 1
ATOM 615 N N . ILE A 1 76 ? 5.07 -14.438 10.578 1 57.84 76 ILE A N 1
ATOM 616 C CA . ILE A 1 76 ? 4.633 -13.07 10.867 1 57.84 76 ILE A CA 1
ATOM 617 C C . ILE A 1 76 ? 3.277 -12.82 10.211 1 57.84 76 ILE A C 1
ATOM 619 O O . ILE A 1 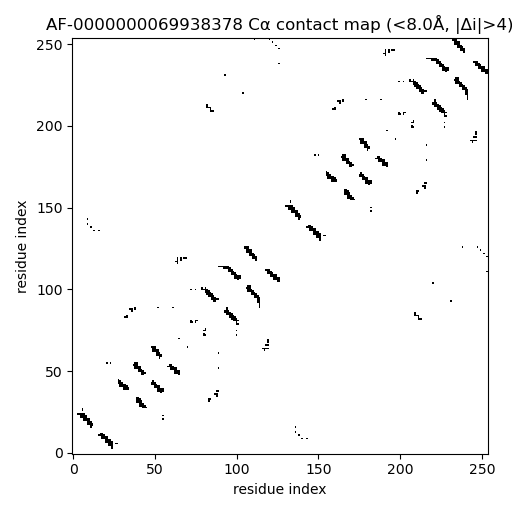76 ? 2.449 -12.078 10.75 1 57.84 76 ILE A O 1
ATOM 623 N N . LEU A 1 77 ? 3.002 -13.586 9.125 1 61.19 77 LEU A N 1
ATOM 624 C CA . LEU A 1 77 ? 1.759 -13.391 8.391 1 61.19 77 LEU A CA 1
ATOM 625 C C . LEU A 1 77 ? 0.553 -13.75 9.25 1 61.19 77 LEU A C 1
ATOM 627 O O . LEU A 1 77 ? -0.525 -13.172 9.086 1 61.19 77 LEU A O 1
ATOM 631 N N . ASP A 1 78 ? 0.819 -14.609 10.156 1 61.81 78 ASP A N 1
ATOM 632 C CA . ASP A 1 78 ? -0.313 -15.047 10.961 1 61.81 78 ASP A CA 1
ATOM 633 C C . ASP A 1 78 ? -0.509 -14.141 12.172 1 61.81 78 ASP A C 1
ATOM 635 O O . ASP A 1 78 ? -1.631 -13.977 12.656 1 61.81 78 ASP A O 1
ATOM 639 N N . LYS A 1 79 ? 0.558 -13.711 12.648 1 65.44 79 LYS A N 1
ATOM 640 C CA . LYS A 1 79 ? 0.475 -12.914 13.867 1 65.44 79 LYS A CA 1
ATOM 641 C C . LYS A 1 79 ? 0.499 -11.422 13.555 1 65.44 79 LYS A C 1
ATOM 643 O O . LYS A 1 79 ? -0.325 -10.664 14.07 1 65.44 79 LYS A O 1
ATOM 648 N N . HIS A 1 80 ? 1.441 -11.016 12.781 1 76.75 80 HIS A N 1
ATOM 649 C CA . HIS A 1 80 ? 1.657 -9.641 12.352 1 76.75 80 HIS A CA 1
ATOM 650 C C . HIS A 1 80 ? 1.953 -9.562 10.859 1 76.75 80 HIS A C 1
ATOM 652 O O . HIS A 1 80 ? 3.113 -9.445 10.453 1 76.75 80 HIS A O 1
ATOM 658 N N . PRO A 1 81 ? 0.911 -9.719 10.148 1 82.88 81 PRO A N 1
ATOM 659 C CA . PRO A 1 81 ? 1.138 -9.797 8.703 1 82.88 81 PRO A CA 1
ATOM 660 C C . PRO A 1 81 ? 1.863 -8.578 8.148 1 82.88 81 PRO A C 1
ATOM 662 O O . PRO A 1 81 ? 1.616 -7.449 8.594 1 82.88 81 PRO A O 1
ATOM 665 N N . PRO A 1 82 ? 2.785 -8.883 7.223 1 90.38 82 PRO A N 1
ATOM 666 C CA . PRO A 1 82 ? 3.449 -7.742 6.59 1 90.38 82 PRO A CA 1
ATOM 667 C C . PRO A 1 82 ? 2.482 -6.852 5.812 1 90.38 82 PRO A C 1
ATOM 669 O O . PRO A 1 82 ? 1.426 -7.316 5.375 1 90.38 82 PRO A O 1
ATOM 672 N N . VAL A 1 83 ? 2.852 -5.641 5.746 1 92.5 83 VAL A N 1
ATOM 673 C CA . VAL A 1 83 ? 2.178 -4.727 4.836 1 92.5 83 VAL A CA 1
ATOM 674 C C . VAL A 1 83 ? 2.828 -4.797 3.455 1 92.5 83 VAL A C 1
ATOM 676 O O . VAL A 1 83 ? 4.047 -4.676 3.328 1 92.5 83 VAL A O 1
ATOM 679 N N . PHE A 1 84 ? 1.943 -4.949 2.459 1 93.81 84 PHE A N 1
ATOM 680 C CA . PHE A 1 84 ? 2.469 -5.062 1.104 1 93.81 84 PHE A CA 1
ATOM 681 C C . PHE A 1 84 ? 2.111 -3.832 0.28 1 93.81 84 PHE A C 1
ATOM 683 O O . PHE A 1 84 ? 1.072 -3.207 0.507 1 93.81 84 PHE A O 1
ATOM 690 N N . THR A 1 85 ? 2.975 -3.498 -0.661 1 94.69 85 THR A N 1
ATOM 691 C CA . THR A 1 85 ? 2.676 -2.49 -1.672 1 94.69 85 THR A CA 1
ATOM 692 C C . THR A 1 85 ? 3.518 -2.713 -2.924 1 94.69 85 THR A C 1
ATOM 694 O O . THR A 1 85 ? 4.516 -3.436 -2.887 1 94.69 85 THR A O 1
ATOM 697 N N . LEU A 1 86 ? 3.107 -2.189 -3.98 1 95.56 86 LEU A N 1
ATOM 698 C CA . LEU A 1 86 ? 3.861 -2.344 -5.219 1 95.56 86 LEU A CA 1
ATOM 699 C C . LEU A 1 86 ? 4.062 -0.998 -5.906 1 95.56 86 LEU A C 1
ATOM 701 O O . LEU A 1 86 ? 3.193 -0.124 -5.836 1 95.56 86 LEU A O 1
ATOM 705 N N . SER A 1 87 ? 5.141 -0.875 -6.562 1 92.31 87 SER A N 1
ATOM 706 C CA . SER A 1 87 ? 5.555 0.399 -7.145 1 92.31 87 SER A CA 1
ATOM 707 C C . SER A 1 87 ? 4.914 0.616 -8.508 1 92.31 87 SER A C 1
ATOM 709 O O . SER A 1 87 ? 4.82 1.75 -8.984 1 92.31 87 SER A O 1
ATOM 711 N N . ALA A 1 88 ? 4.594 -0.417 -9.18 1 92.88 88 ALA A N 1
ATOM 712 C CA . ALA A 1 88 ? 4.02 -0.405 -10.523 1 92.88 88 ALA A CA 1
ATOM 713 C C . ALA A 1 88 ? 3.203 -1.668 -10.781 1 92.88 88 ALA A C 1
ATOM 715 O O . ALA A 1 88 ? 3.215 -2.6 -9.977 1 92.88 88 ALA A O 1
ATOM 716 N N . PRO A 1 89 ? 2.412 -1.615 -11.875 1 94.5 89 PRO A N 1
ATOM 717 C CA . PRO A 1 89 ? 1.686 -2.85 -12.188 1 94.5 89 PRO A CA 1
ATOM 718 C C . PRO A 1 89 ? 2.605 -4.062 -12.297 1 94.5 89 PRO A C 1
ATOM 720 O O . PRO A 1 89 ? 3.725 -3.949 -12.805 1 94.5 89 PRO A O 1
ATOM 723 N N . PRO A 1 90 ? 2.102 -5.219 -11.867 1 95.88 90 PRO A N 1
ATOM 724 C CA . PRO A 1 90 ? 2.955 -6.41 -11.844 1 95.88 90 PRO A CA 1
ATOM 725 C C . PRO A 1 90 ? 3.457 -6.805 -13.227 1 95.88 90 PRO A C 1
ATOM 727 O O . PRO A 1 90 ? 4.422 -7.566 -13.344 1 95.88 90 PRO A O 1
ATOM 730 N N . THR A 1 91 ? 2.867 -6.383 -14.258 1 95.38 91 THR A N 1
ATOM 731 C CA . THR A 1 91 ? 3.299 -6.73 -15.602 1 95.38 91 THR A CA 1
ATOM 732 C C . THR A 1 91 ? 4.449 -5.836 -16.047 1 95.38 91 THR A C 1
ATOM 734 O O . THR A 1 91 ? 5.117 -6.125 -17.047 1 95.38 91 THR A O 1
ATOM 737 N N . SER A 1 92 ? 4.652 -4.812 -15.328 1 93.38 92 SER A N 1
ATOM 738 C CA . SER A 1 92 ? 5.762 -3.918 -15.656 1 93.38 92 SER A CA 1
ATOM 739 C C . SER A 1 92 ? 7.098 -4.516 -15.227 1 93.38 92 SER A C 1
ATOM 741 O O . SER A 1 92 ? 7.199 -5.109 -14.148 1 93.38 92 SER A O 1
ATOM 743 N N . LEU A 1 93 ? 8.102 -4.262 -16.016 1 89.31 93 LEU A N 1
ATOM 744 C CA . LEU A 1 93 ? 9.438 -4.73 -15.688 1 89.31 93 LEU A CA 1
ATOM 745 C C . LEU A 1 93 ? 10.023 -3.922 -14.531 1 89.31 93 LEU A C 1
ATOM 747 O O . LEU A 1 93 ? 10.977 -4.359 -13.883 1 89.31 93 LEU A O 1
ATOM 751 N N . ASP A 1 94 ? 9.5 -2.834 -14.266 1 88.69 94 ASP A N 1
ATOM 752 C CA . ASP A 1 94 ? 10.016 -1.95 -13.227 1 88.69 94 ASP A CA 1
ATOM 753 C C . ASP A 1 94 ? 9.258 -2.156 -11.914 1 88.69 94 ASP A C 1
ATOM 755 O O . ASP A 1 94 ? 9.492 -1.446 -10.93 1 88.69 94 ASP A O 1
ATOM 759 N N . CYS A 1 95 ? 8.438 -3.133 -11.914 1 93.81 95 CYS A N 1
ATOM 760 C CA . CYS A 1 95 ? 7.625 -3.336 -10.719 1 93.81 95 CYS A CA 1
ATOM 761 C C . CYS A 1 95 ? 8.461 -3.898 -9.578 1 93.81 95 CYS A C 1
ATOM 763 O O . CYS A 1 95 ? 9.141 -4.914 -9.734 1 93.81 95 CYS A O 1
ATOM 765 N N . VAL A 1 96 ? 8.422 -3.225 -8.492 1 95 96 VAL A N 1
ATOM 766 C CA . VAL A 1 96 ? 9.016 -3.715 -7.25 1 95 96 VAL A CA 1
ATOM 767 C C . VAL A 1 96 ? 7.914 -3.953 -6.215 1 95 96 VAL A C 1
ATOM 769 O O . VAL A 1 96 ? 7.105 -3.062 -5.945 1 95 96 VAL A O 1
ATOM 772 N N . LEU A 1 97 ? 7.812 -5.176 -5.691 1 95.5 97 LEU A N 1
ATOM 773 C CA . LEU A 1 97 ? 6.934 -5.5 -4.574 1 95.5 97 LEU A CA 1
ATOM 774 C C . LEU A 1 97 ? 7.66 -5.32 -3.242 1 95.5 97 LEU A C 1
ATOM 776 O O . LEU A 1 97 ? 8.797 -5.762 -3.088 1 95.5 97 LEU A O 1
ATOM 780 N N . PHE A 1 98 ? 6.984 -4.625 -2.357 1 94.62 98 PHE A N 1
ATOM 781 C CA . PHE A 1 98 ? 7.52 -4.395 -1.021 1 94.62 98 PHE A CA 1
ATOM 782 C C . PHE A 1 98 ? 6.715 -5.164 0.023 1 94.62 98 PHE A C 1
ATOM 784 O O . PHE A 1 98 ? 5.48 -5.152 -0.007 1 94.62 98 PHE A O 1
ATOM 791 N N . ALA A 1 99 ? 7.348 -5.852 0.886 1 94.06 99 ALA A N 1
ATOM 792 C CA . ALA A 1 99 ? 6.785 -6.434 2.102 1 94.06 99 ALA A CA 1
ATOM 793 C C . ALA A 1 99 ? 7.414 -5.816 3.348 1 94.06 99 ALA A C 1
ATOM 795 O O . ALA A 1 99 ? 8.625 -5.918 3.553 1 94.06 99 ALA A O 1
ATOM 796 N N . ILE A 1 100 ? 6.605 -5.215 4.172 1 93.5 100 ILE A N 1
ATOM 797 C CA . ILE A 1 100 ? 7.09 -4.539 5.371 1 93.5 100 ILE A CA 1
ATOM 798 C C . ILE A 1 100 ? 6.586 -5.262 6.617 1 93.5 100 ILE A C 1
ATOM 800 O O . ILE A 1 100 ? 5.375 -5.387 6.82 1 93.5 100 ILE A O 1
ATOM 804 N N . ALA A 1 101 ? 7.488 -5.719 7.449 1 91.25 101 ALA A N 1
ATOM 805 C CA . ALA A 1 101 ? 7.141 -6.457 8.656 1 91.25 101 ALA A CA 1
ATOM 806 C C . ALA A 1 101 ? 7.746 -5.793 9.898 1 91.25 101 ALA A C 1
ATOM 808 O O . ALA A 1 101 ? 8.945 -5.5 9.922 1 91.25 101 ALA A O 1
ATOM 809 N N . PHE A 1 102 ? 6.887 -5.625 10.859 1 89.31 102 PHE A N 1
ATOM 810 C CA . PHE A 1 102 ? 7.402 -5.09 12.117 1 89.31 102 PHE A CA 1
ATOM 811 C C . PHE A 1 102 ? 8.086 -6.18 12.93 1 89.31 102 PHE A C 1
ATOM 813 O O . PHE A 1 102 ? 7.535 -7.266 13.109 1 89.31 102 PHE A O 1
ATOM 820 N N . VAL A 1 103 ? 9.336 -5.863 13.312 1 86.12 103 VAL A N 1
ATOM 821 C CA . VAL A 1 103 ? 10.062 -6.762 14.211 1 86.12 103 VAL A CA 1
ATOM 822 C C . VAL A 1 103 ? 9.711 -6.441 15.656 1 86.12 103 VAL A C 1
ATOM 824 O O . VAL A 1 103 ? 9.492 -7.348 16.469 1 86.12 103 VAL A O 1
ATOM 827 N N . ASN A 1 104 ? 9.656 -5.227 15.992 1 86.44 104 ASN A N 1
ATOM 828 C CA . ASN A 1 104 ? 9.172 -4.637 17.234 1 86.44 104 ASN A CA 1
ATOM 829 C C . ASN A 1 104 ? 8.656 -3.219 17.031 1 86.44 104 ASN A C 1
ATOM 831 O O . ASN A 1 104 ? 8.5 -2.775 15.883 1 86.44 104 ASN A O 1
ATOM 835 N N . VAL A 1 105 ? 8.375 -2.543 18.109 1 83.06 105 VAL A N 1
ATOM 836 C CA . VAL A 1 105 ? 7.742 -1.23 18.016 1 83.06 105 VAL A CA 1
ATOM 837 C C . VAL A 1 105 ? 8.703 -0.24 17.359 1 83.06 105 VAL A C 1
ATOM 839 O O . VAL A 1 105 ? 8.266 0.701 16.688 1 83.06 105 VAL A O 1
ATOM 842 N N . ASP A 1 106 ? 9.938 -0.502 17.391 1 87.69 106 ASP A N 1
ATOM 843 C CA . ASP A 1 106 ? 10.898 0.498 16.953 1 87.69 106 ASP A CA 1
ATOM 844 C C . ASP A 1 106 ? 11.68 0.004 15.727 1 87.69 106 ASP A C 1
ATOM 846 O O . ASP A 1 106 ? 12.625 0.654 15.281 1 87.69 106 ASP A O 1
ATOM 850 N N . SER A 1 107 ? 11.305 -1.102 15.25 1 90.94 107 SER A N 1
ATOM 851 C CA . SER A 1 107 ? 12.078 -1.625 14.125 1 90.94 107 SER A CA 1
ATOM 852 C C . SER A 1 107 ? 11.188 -2.4 13.156 1 90.94 107 SER A C 1
ATOM 854 O O . SER A 1 107 ? 10.18 -2.984 13.562 1 90.94 107 SER A O 1
ATOM 856 N N . PHE A 1 108 ? 11.594 -2.375 11.891 1 90.62 108 PHE A N 1
ATOM 857 C CA . PHE A 1 108 ? 10.883 -3.135 10.867 1 90.62 108 PHE A CA 1
ATOM 858 C C . PHE A 1 108 ? 11.852 -3.664 9.82 1 90.62 108 PHE A C 1
ATOM 860 O O . PHE A 1 108 ? 13 -3.215 9.734 1 90.62 108 PHE A O 1
ATOM 867 N N . ARG A 1 109 ? 11.383 -4.688 9.211 1 91.44 109 ARG A N 1
ATOM 868 C CA . ARG A 1 109 ? 12.078 -5.297 8.086 1 91.44 109 ARG A CA 1
ATOM 869 C C . ARG A 1 109 ? 11.336 -5.039 6.781 1 91.44 109 ARG A C 1
ATOM 871 O O . ARG A 1 109 ? 10.109 -5.105 6.73 1 91.44 109 ARG A O 1
ATOM 878 N N . ILE A 1 110 ? 12.078 -4.66 5.699 1 92.25 110 ILE A N 1
ATOM 879 C CA . ILE A 1 110 ? 11.484 -4.484 4.379 1 92.25 110 ILE A CA 1
ATOM 880 C C . ILE A 1 110 ? 12.117 -5.465 3.395 1 92.25 110 ILE A C 1
ATOM 882 O O . ILE A 1 110 ? 13.344 -5.531 3.273 1 92.25 110 ILE A O 1
ATOM 886 N N . SER A 1 111 ? 11.352 -6.262 2.803 1 92.31 111 SER A N 1
ATOM 887 C CA . SER A 1 111 ? 11.773 -7.156 1.732 1 92.31 111 SER A CA 1
ATOM 888 C C . SER A 1 111 ? 11.234 -6.703 0.382 1 92.31 111 SER A C 1
ATOM 890 O O . SER A 1 111 ? 10.086 -6.266 0.285 1 92.31 111 SER A O 1
ATOM 892 N N . THR A 1 112 ? 12.047 -6.797 -0.621 1 94.19 112 THR A N 1
ATOM 893 C CA . THR A 1 112 ? 11.633 -6.395 -1.96 1 94.19 112 THR A CA 1
ATOM 894 C C . THR A 1 112 ? 11.82 -7.535 -2.953 1 94.19 112 THR A C 1
ATOM 896 O O . THR A 1 112 ? 12.711 -8.375 -2.783 1 94.19 112 THR A O 1
ATOM 899 N N . CYS A 1 113 ? 11.008 -7.59 -3.877 1 94.25 113 CYS A N 1
ATOM 900 C CA . CYS A 1 113 ? 11.086 -8.555 -4.969 1 94.25 113 CYS A CA 1
ATOM 901 C C . CYS A 1 113 ? 10.711 -7.906 -6.297 1 94.25 113 CYS A C 1
ATOM 903 O O . CYS A 1 113 ? 9.672 -7.254 -6.402 1 94.25 113 CYS A O 1
ATOM 905 N N . ARG A 1 114 ? 11.586 -8.109 -7.309 1 92.38 114 ARG A N 1
ATOM 906 C CA . ARG A 1 114 ? 11.289 -7.602 -8.648 1 92.38 114 ARG A CA 1
ATOM 907 C C . ARG A 1 114 ? 10.719 -8.695 -9.531 1 92.38 114 ARG A C 1
ATOM 909 O O . ARG A 1 114 ? 10.938 -9.883 -9.281 1 92.38 114 ARG A O 1
ATOM 916 N N . ARG A 1 115 ? 10 -8.141 -10.477 1 85.38 115 ARG A N 1
ATOM 917 C CA . ARG A 1 115 ? 9.43 -9.094 -11.414 1 85.38 115 ARG A CA 1
ATOM 918 C C . ARG A 1 115 ? 10.508 -10 -12 1 85.38 115 ARG A C 1
ATOM 920 O O . ARG A 1 115 ? 11.531 -9.523 -12.492 1 85.38 115 ARG A O 1
ATOM 927 N N . GLY A 1 116 ? 10.25 -11.25 -11.922 1 84.19 116 GLY A N 1
ATOM 928 C CA . GLY A 1 116 ? 11.156 -12.195 -12.547 1 84.19 116 GLY A CA 1
ATOM 929 C C . GLY A 1 116 ? 12.25 -12.68 -11.609 1 84.19 116 GLY A C 1
ATOM 930 O O . GLY A 1 116 ? 12.953 -13.641 -11.922 1 84.19 116 GLY A O 1
ATOM 931 N N . GLU A 1 117 ? 12.492 -12.062 -10.531 1 88.5 117 GLU A N 1
ATOM 932 C CA . GLU A 1 117 ? 13.5 -12.5 -9.578 1 88.5 117 GLU A CA 1
ATOM 933 C C . GLU A 1 117 ? 13.039 -13.75 -8.828 1 88.5 117 GLU A C 1
ATOM 935 O O . GLU A 1 117 ? 11.844 -13.977 -8.664 1 88.5 117 GLU A O 1
ATOM 940 N N . THR A 1 118 ? 14.039 -14.461 -8.328 1 91.06 118 THR A N 1
ATOM 941 C CA . THR A 1 118 ? 13.727 -15.711 -7.637 1 91.06 118 THR A CA 1
ATOM 942 C C . THR A 1 118 ? 13.953 -15.57 -6.137 1 91.06 118 THR A C 1
ATOM 944 O O . THR A 1 118 ? 13.695 -16.5 -5.371 1 91.06 118 THR A O 1
ATOM 947 N N . THR A 1 119 ? 14.445 -14.461 -5.727 1 90.69 119 THR A N 1
ATOM 948 C CA . THR A 1 119 ? 14.727 -14.25 -4.312 1 90.69 119 THR A CA 1
ATOM 949 C C . THR A 1 119 ? 14.266 -12.859 -3.873 1 90.69 119 THR A C 1
ATOM 951 O O . THR A 1 119 ? 13.945 -12.016 -4.711 1 90.69 119 THR A O 1
ATOM 954 N N . TRP A 1 120 ? 14.203 -12.742 -2.58 1 91.69 120 TRP A N 1
ATOM 955 C CA . TRP A 1 120 ? 13.891 -11.445 -1.978 1 91.69 120 TRP A CA 1
ATOM 956 C C . TRP A 1 120 ? 15.148 -10.789 -1.415 1 91.69 120 TRP A C 1
ATOM 958 O O . TRP A 1 120 ? 16.047 -11.477 -0.917 1 91.69 120 TRP A O 1
ATOM 968 N N . THR A 1 121 ? 15.227 -9.438 -1.562 1 91.69 121 THR A N 1
ATOM 969 C CA . THR A 1 121 ? 16.234 -8.648 -0.855 1 91.69 121 THR A CA 1
ATOM 970 C C . THR A 1 121 ? 15.641 -8.031 0.407 1 91.69 121 THR A C 1
ATOM 972 O O . THR A 1 121 ? 14.594 -7.375 0.354 1 91.69 121 THR A O 1
ATOM 975 N N . THR A 1 122 ? 16.281 -8.25 1.536 1 91.88 122 THR A N 1
ATOM 976 C CA . THR A 1 122 ? 15.711 -7.816 2.807 1 91.88 122 THR A CA 1
ATOM 977 C C . THR A 1 122 ? 16.625 -6.812 3.502 1 91.88 122 THR A C 1
ATOM 979 O O . THR A 1 122 ? 17.844 -6.977 3.5 1 91.88 122 THR A O 1
ATOM 982 N N . HIS A 1 123 ? 16.016 -5.758 4.098 1 91.94 123 HIS A N 1
ATOM 983 C CA . HIS A 1 123 ? 16.703 -4.742 4.875 1 91.94 123 HIS A CA 1
ATOM 984 C C . HIS A 1 123 ? 16.062 -4.551 6.242 1 91.94 123 HIS A C 1
ATOM 986 O O . HIS A 1 123 ? 14.836 -4.457 6.344 1 91.94 123 HIS A O 1
ATOM 992 N N . ASP A 1 124 ? 16.906 -4.438 7.281 1 91.12 124 ASP A N 1
ATOM 993 C CA . ASP A 1 124 ? 16.438 -4.082 8.617 1 91.12 124 ASP A CA 1
ATOM 994 C C . A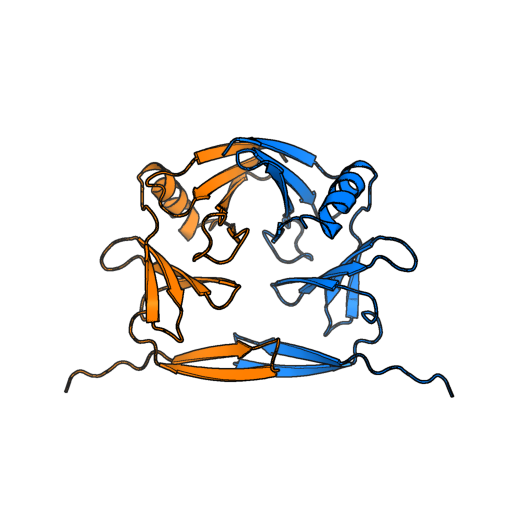SP A 1 124 ? 16.531 -2.578 8.852 1 91.12 124 ASP A C 1
ATOM 996 O O . ASP A 1 124 ? 17.562 -1.966 8.562 1 91.12 124 ASP A O 1
ATOM 1000 N N . CYS A 1 125 ? 15.43 -2.062 9.344 1 91.12 125 CYS A N 1
ATOM 1001 C CA . CYS A 1 125 ? 15.375 -0.623 9.578 1 91.12 125 CYS A CA 1
ATOM 1002 C C . CYS A 1 125 ? 14.891 -0.316 10.984 1 91.12 125 CYS A C 1
ATOM 1004 O O . CYS A 1 125 ? 14.117 -1.082 11.562 1 91.12 125 CYS A O 1
ATOM 1006 N N . GLN A 1 126 ? 15.367 0.866 11.508 1 86.75 126 GLN A N 1
ATOM 1007 C CA . GLN A 1 126 ? 14.875 1.384 12.781 1 86.75 126 GLN A CA 1
ATOM 1008 C C . GLN A 1 126 ? 13.961 2.586 12.57 1 86.75 126 GLN A C 1
ATOM 1010 O O . GLN A 1 126 ? 14.172 3.381 11.656 1 86.75 126 GLN A O 1
ATOM 1015 N N . CYS A 1 127 ? 12.852 2.639 13.367 1 77.5 127 CYS A N 1
ATOM 1016 C CA . CYS A 1 127 ? 11.977 3.799 13.219 1 77.5 127 CYS A CA 1
ATOM 1017 C C . CYS A 1 127 ? 11.75 4.484 14.562 1 77.5 127 CY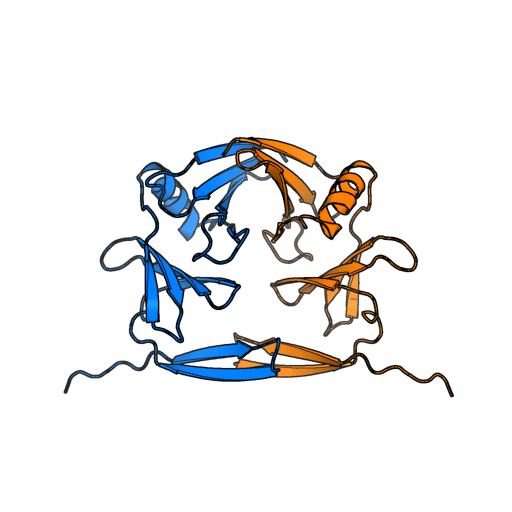S A C 1
ATOM 1019 O O . CYS A 1 127 ? 11.953 3.879 15.617 1 77.5 127 CYS A O 1
ATOM 1021 N N . MET B 1 1 ? -23.844 33.906 -4.488 1 34 1 MET B N 1
ATOM 1022 C CA . MET B 1 1 ? -24.188 32.5 -4.746 1 34 1 MET B CA 1
ATOM 1023 C C . MET B 1 1 ? -22.953 31.625 -4.688 1 34 1 MET B C 1
ATOM 1025 O O . MET B 1 1 ? -22.031 31.781 -5.496 1 34 1 MET B O 1
ATOM 1029 N N . SER B 1 2 ? -22.344 31.375 -3.508 1 44.34 2 SER B N 1
ATOM 1030 C CA . SER B 1 2 ? -21.125 30.578 -3.324 1 44.34 2 SER B CA 1
ATOM 1031 C C . SER B 1 2 ? -21.156 29.328 -4.191 1 44.34 2 SER B C 1
ATOM 1033 O O . SER B 1 2 ? -22.031 28.484 -4.047 1 44.34 2 SER B O 1
ATOM 1035 N N . THR B 1 3 ? -20.938 29.312 -5.473 1 48.41 3 THR B N 1
ATOM 1036 C CA . THR B 1 3 ? -20.922 28.203 -6.41 1 48.41 3 THR B CA 1
ATOM 1037 C C . THR B 1 3 ? -20.312 26.953 -5.762 1 48.41 3 THR B C 1
ATOM 1039 O O . THR B 1 3 ? -19.125 26.938 -5.441 1 48.41 3 THR B O 1
ATOM 1042 N N . SER B 1 4 ? -20.969 26.422 -4.809 1 54.03 4 SER B N 1
ATOM 1043 C CA . SER B 1 4 ? -20.562 25.203 -4.105 1 54.03 4 SER B CA 1
ATOM 1044 C C . SER B 1 4 ? -20.016 24.156 -5.07 1 54.03 4 SER B C 1
ATOM 1046 O O . SER B 1 4 ? -20.75 23.641 -5.918 1 54.03 4 SER B O 1
ATOM 1048 N N . THR B 1 5 ? -18.875 24.391 -5.668 1 67.06 5 THR B N 1
ATOM 1049 C CA . THR B 1 5 ? -18.328 23.422 -6.609 1 67.06 5 THR B CA 1
ATOM 1050 C C . THR B 1 5 ? -18.391 22.016 -6.039 1 67.06 5 THR B C 1
ATOM 1052 O O . THR B 1 5 ? -17.891 21.75 -4.941 1 67.06 5 THR B O 1
ATOM 1055 N N . ASP B 1 6 ? -19.359 21.312 -6.434 1 83.25 6 ASP B N 1
ATOM 1056 C CA . ASP B 1 6 ? -19.547 19.922 -6.047 1 83.25 6 ASP B CA 1
ATOM 1057 C C . ASP B 1 6 ? -18.312 19.094 -6.402 1 83.25 6 ASP B C 1
ATOM 1059 O O . ASP B 1 6 ? -17.797 19.172 -7.523 1 83.25 6 ASP B O 1
ATOM 1063 N N . ILE B 1 7 ? -17.688 18.688 -5.332 1 85.12 7 ILE B N 1
ATOM 1064 C CA . ILE B 1 7 ? -16.625 17.688 -5.527 1 85.12 7 ILE B CA 1
ATOM 1065 C C . ILE B 1 7 ? -17.125 16.328 -5.055 1 85.12 7 ILE B C 1
ATOM 1067 O O . ILE B 1 7 ? -17.203 16.078 -3.852 1 85.12 7 ILE B O 1
ATOM 1071 N N . ILE B 1 8 ? -17.391 15.469 -6.059 1 85.5 8 ILE B N 1
ATOM 1072 C CA . ILE B 1 8 ? -18.062 14.211 -5.75 1 85.5 8 ILE B CA 1
ATOM 1073 C C . ILE B 1 8 ? -17.047 13.078 -5.711 1 85.5 8 ILE B C 1
ATOM 1075 O O . ILE B 1 8 ? -16.234 12.938 -6.625 1 85.5 8 ILE B O 1
ATOM 1079 N N . TRP B 1 9 ? -17.172 12.375 -4.52 1 85.06 9 TRP B N 1
ATOM 1080 C CA . TRP B 1 9 ? -16.359 11.172 -4.379 1 85.06 9 TRP B CA 1
ATOM 1081 C C . TRP B 1 9 ? -17.234 9.93 -4.258 1 85.06 9 TRP B C 1
ATOM 1083 O O . TRP B 1 9 ? -18.344 9.992 -3.695 1 85.06 9 TRP B O 1
ATOM 1093 N N . HIS B 1 10 ? -16.688 8.773 -4.805 1 82.38 10 HIS B N 1
ATOM 1094 C CA . HIS B 1 10 ? -17.375 7.484 -4.742 1 82.38 10 HIS B CA 1
ATOM 1095 C C . HIS B 1 10 ? -16.594 6.48 -3.91 1 82.38 10 HIS B C 1
ATOM 1097 O O . HIS B 1 10 ? -15.383 6.316 -4.105 1 82.38 10 HIS B O 1
ATOM 1103 N N . PHE B 1 11 ? -17.281 5.879 -2.938 1 81.94 11 PHE B N 1
ATOM 1104 C CA . PHE B 1 11 ? -16.625 4.941 -2.033 1 81.94 11 PHE B CA 1
ATOM 1105 C C . PHE B 1 11 ? -17.328 3.588 -2.057 1 81.94 11 PHE B C 1
ATOM 1107 O O . PHE B 1 11 ? -18.547 3.516 -2.244 1 81.94 11 PHE B O 1
ATOM 1114 N N . GLY B 1 12 ? -16.484 2.57 -2.023 1 76.69 12 GLY B N 1
ATOM 1115 C CA . GLY B 1 12 ? -17 1.219 -1.869 1 76.69 12 GLY B CA 1
ATOM 1116 C C . GLY B 1 12 ? -16.609 0.577 -0.551 1 76.69 12 GLY B C 1
ATOM 1117 O O . GLY B 1 12 ? -15.492 0.755 -0.076 1 76.69 12 GLY B O 1
ATOM 1118 N N . ASP B 1 13 ? -17.625 -0.06 0.027 1 73 13 ASP B N 1
ATOM 1119 C CA . ASP B 1 13 ? -17.359 -0.844 1.232 1 73 13 ASP B CA 1
ATOM 1120 C C . ASP B 1 13 ? -17.312 -2.336 0.915 1 73 13 ASP B C 1
ATOM 1122 O O . ASP B 1 13 ? -18.328 -2.951 0.611 1 73 13 ASP B O 1
ATOM 1126 N N . SER B 1 14 ? -16.141 -2.809 1.021 1 67.75 14 SER B N 1
ATOM 1127 C CA . SER B 1 14 ? -15.945 -4.207 0.652 1 67.75 14 SER B CA 1
ATOM 1128 C C . SER B 1 14 ? -16.609 -5.141 1.656 1 67.75 14 SER B C 1
ATOM 1130 O O . SER B 1 14 ? -16.984 -6.266 1.312 1 67.75 14 SER B O 1
ATOM 1132 N N . SER B 1 15 ? -16.688 -4.672 2.932 1 68.75 15 SER B N 1
ATOM 1133 C CA . SER B 1 15 ? -17.281 -5.516 3.959 1 68.75 15 SER B CA 1
ATOM 1134 C C . SER B 1 15 ? -18.797 -5.637 3.764 1 68.75 15 SER B C 1
ATOM 1136 O O . SER B 1 15 ? -19.375 -6.703 3.973 1 68.75 15 SER B O 1
ATOM 1138 N N . THR B 1 16 ? -19.375 -4.602 3.248 1 68.94 16 THR B N 1
ATOM 1139 C CA . THR B 1 16 ? -20.828 -4.594 3.115 1 68.94 16 THR B CA 1
ATOM 1140 C C . THR B 1 16 ? -21.234 -4.645 1.646 1 68.94 16 THR B C 1
ATOM 1142 O O . THR B 1 16 ? -22.406 -4.91 1.328 1 68.94 16 THR B O 1
ATOM 1145 N N . ARG B 1 17 ? -20.344 -4.359 0.808 1 68.12 17 ARG B N 1
ATOM 1146 C CA . ARG B 1 17 ? -20.562 -4.344 -0.635 1 68.12 17 ARG B CA 1
ATOM 1147 C C . ARG B 1 17 ? -21.438 -3.158 -1.043 1 68.12 17 ARG B C 1
ATOM 1149 O O . ARG B 1 17 ? -22.156 -3.227 -2.037 1 68.12 17 ARG B O 1
ATOM 1156 N N . ARG B 1 18 ? -21.516 -2.199 -0.271 1 74 18 ARG B N 1
ATOM 1157 C CA . ARG B 1 18 ? -22.281 -0.99 -0.564 1 74 18 ARG B CA 1
ATOM 1158 C C . ARG B 1 18 ? -21.375 0.106 -1.116 1 74 18 ARG B C 1
ATOM 1160 O O . ARG B 1 18 ? -20.172 0.123 -0.841 1 74 18 ARG B O 1
ATOM 1167 N N . SER B 1 19 ? -21.969 0.91 -2.074 1 79.12 19 SER B N 1
ATOM 1168 C CA . SER B 1 19 ? -21.266 2.066 -2.621 1 79.12 19 SER B CA 1
ATOM 1169 C C . SER B 1 19 ? -21.891 3.371 -2.131 1 79.12 19 SER B C 1
ATOM 1171 O O . SER B 1 19 ? -23.109 3.449 -1.922 1 79.12 19 SER B O 1
ATOM 1173 N N . TYR B 1 20 ? -21.062 4.309 -1.878 1 82.12 20 TYR B N 1
ATOM 1174 C CA . TYR B 1 20 ? -21.484 5.617 -1.392 1 82.12 20 TYR B CA 1
ATOM 1175 C C . TYR B 1 20 ? -20.938 6.73 -2.283 1 82.12 20 TYR B C 1
ATOM 1177 O O . TYR B 1 20 ? -19.844 6.605 -2.846 1 82.12 20 TYR B O 1
ATOM 1185 N N . THR B 1 21 ? -21.75 7.711 -2.469 1 84.31 21 THR B N 1
ATOM 1186 C CA . THR B 1 21 ? -21.328 8.945 -3.119 1 84.31 21 THR B CA 1
ATOM 1187 C C . THR B 1 21 ? -21.391 10.117 -2.146 1 84.31 21 THR B C 1
ATOM 1189 O O . THR B 1 21 ? -22.438 10.391 -1.563 1 84.31 21 THR B O 1
ATOM 1192 N N . ILE B 1 22 ? -20.375 10.75 -1.993 1 88.81 22 ILE B N 1
ATOM 1193 C CA . ILE B 1 22 ? -20.312 11.812 -0.995 1 88.81 22 ILE B CA 1
ATOM 1194 C C . ILE B 1 22 ? -19.75 13.086 -1.625 1 88.81 22 ILE B C 1
ATOM 1196 O O . ILE B 1 22 ? -18.812 13.023 -2.426 1 88.81 22 ILE B O 1
ATOM 1200 N N . ASN B 1 23 ? -20.375 14.195 -1.274 1 91.38 23 ASN B N 1
ATOM 1201 C CA . ASN B 1 23 ? -19.781 15.492 -1.607 1 91.38 23 ASN B CA 1
ATOM 1202 C C . ASN B 1 23 ? -18.703 15.891 -0.61 1 91.38 23 ASN B C 1
ATOM 1204 O O . ASN B 1 23 ? -18.969 15.977 0.591 1 91.38 23 ASN B O 1
ATOM 1208 N N . VAL B 1 24 ? -17.469 16.078 -1.122 1 90.56 24 VAL B N 1
ATOM 1209 C CA . VAL B 1 24 ? -16.359 16.453 -0.246 1 90.56 24 VAL B CA 1
ATOM 1210 C C . VAL B 1 24 ? -15.641 17.672 -0.809 1 90.56 24 VAL B C 1
ATOM 1212 O O . VAL B 1 24 ? -14.477 17.578 -1.218 1 90.56 24 VAL B O 1
ATOM 1215 N N . PRO B 1 25 ? -16.25 18.766 -0.715 1 88.56 25 PRO B N 1
ATOM 1216 C CA . PRO B 1 25 ? -15.648 19.969 -1.275 1 88.56 25 PRO B CA 1
ATOM 1217 C C . PRO B 1 25 ? -14.273 20.281 -0.681 1 88.56 25 PRO B C 1
ATOM 1219 O O . PRO B 1 25 ? -13.43 20.891 -1.348 1 88.56 25 PRO B O 1
ATOM 1222 N N . GLU B 1 26 ? -13.992 19.812 0.567 1 87.12 26 GLU B N 1
ATOM 1223 C CA . GLU B 1 26 ? -12.719 20.031 1.254 1 87.12 26 GLU B CA 1
ATOM 1224 C C . GLU B 1 26 ? -11.562 19.453 0.45 1 87.12 26 GLU B C 1
ATOM 1226 O O . GLU B 1 26 ? -10.406 19.828 0.66 1 87.12 26 GLU B O 1
ATOM 1231 N N . LEU B 1 27 ? -11.891 18.609 -0.507 1 86.88 27 LEU B N 1
ATOM 1232 C CA . LEU B 1 27 ? -10.82 17.875 -1.178 1 86.88 27 LEU B CA 1
ATOM 1233 C C . LEU B 1 27 ? -10.664 18.359 -2.619 1 86.88 27 LEU B C 1
ATOM 1235 O O . LEU B 1 27 ? -10.094 17.641 -3.451 1 86.88 27 LEU B O 1
ATOM 1239 N N . SER B 1 28 ? -11.164 19.406 -3.018 1 85.94 28 SER B N 1
ATOM 1240 C CA . SER B 1 28 ? -11.148 19.922 -4.383 1 85.94 28 SER B CA 1
ATOM 1241 C C . SER B 1 28 ? -9.734 19.953 -4.949 1 85.94 28 SER B C 1
ATOM 1243 O O . SER B 1 28 ? -9.539 19.75 -6.148 1 85.94 28 SER B O 1
ATOM 1245 N N . GLN B 1 29 ? -8.758 20.141 -4.16 1 86.12 29 GLN B N 1
ATOM 1246 C CA . GLN B 1 29 ? -7.402 20.234 -4.688 1 86.12 29 GLN B CA 1
ATOM 1247 C C . GLN B 1 29 ? -6.504 19.156 -4.078 1 86.12 29 GLN B C 1
ATOM 1249 O O . GLN B 1 29 ? -5.281 19.328 -4.016 1 86.12 29 GLN B O 1
ATOM 1254 N N . ALA B 1 30 ? -7.137 18.125 -3.775 1 89.56 30 ALA B N 1
ATOM 1255 C CA . ALA B 1 30 ? -6.348 17.094 -3.109 1 89.56 30 ALA B CA 1
ATOM 1256 C C . ALA B 1 30 ? -6.23 15.836 -3.98 1 89.56 30 ALA B C 1
ATOM 1258 O O . ALA B 1 30 ? -7.133 15.539 -4.766 1 89.56 30 ALA B O 1
ATOM 1259 N N . ARG B 1 31 ? -5.098 15.281 -3.93 1 87.94 31 ARG B N 1
ATOM 1260 C CA . ARG B 1 31 ? -4.852 14 -4.586 1 87.94 31 ARG B CA 1
ATOM 1261 C C . ARG B 1 31 ? -4.863 12.852 -3.578 1 87.94 31 ARG B C 1
ATOM 1263 O O . ARG B 1 31 ? -4.211 12.93 -2.537 1 87.94 31 ARG B O 1
ATOM 1270 N N . CYS B 1 32 ? -5.637 11.812 -3.904 1 91.38 32 CYS B N 1
ATOM 1271 C CA . CYS B 1 32 ? -5.676 10.648 -3.027 1 91.38 32 CYS B CA 1
ATOM 1272 C C . CYS B 1 32 ? -4.488 9.727 -3.285 1 91.38 32 CYS B C 1
ATOM 1274 O O . CYS B 1 32 ? -4.301 9.25 -4.406 1 91.38 32 CYS B O 1
ATOM 1276 N N . LEU B 1 33 ? -3.77 9.445 -2.18 1 90.88 33 LEU B N 1
ATOM 1277 C CA . LEU B 1 33 ? -2.568 8.625 -2.297 1 90.88 33 LEU B CA 1
ATOM 1278 C C . LEU B 1 33 ? -2.822 7.211 -1.789 1 90.88 33 LEU B C 1
ATOM 1280 O O . LEU B 1 33 ? -2.246 6.246 -2.303 1 90.88 33 LEU B O 1
ATOM 1284 N N . VAL B 1 34 ? -3.625 7.137 -0.758 1 92.88 34 VAL B N 1
ATOM 1285 C CA . VAL B 1 34 ? -3.986 5.852 -0.168 1 92.88 34 VAL B CA 1
ATOM 1286 C C . VAL B 1 34 ? -5.441 5.887 0.298 1 92.88 34 VAL B C 1
ATOM 1288 O O . VAL B 1 34 ? -5.914 6.914 0.789 1 92.88 34 VAL B O 1
ATOM 1291 N N . SER B 1 35 ? -6.168 4.836 0.099 1 90.69 35 SER B N 1
ATOM 1292 C CA . SER B 1 35 ? -7.473 4.598 0.708 1 90.69 35 SER B CA 1
ATOM 1293 C C . SER B 1 35 ? -7.484 3.289 1.491 1 90.69 35 SER B C 1
ATOM 1295 O O . SER B 1 35 ? -7.465 2.207 0.902 1 90.69 35 SER B O 1
ATOM 1297 N N . LYS B 1 36 ? -7.477 3.416 2.74 1 89.44 36 LYS B N 1
ATOM 1298 C CA . LYS B 1 36 ? -7.375 2.236 3.596 1 89.44 36 LYS B CA 1
ATOM 1299 C C . LYS B 1 36 ? -7.98 2.502 4.969 1 89.44 36 LYS B C 1
ATOM 1301 O O . LYS B 1 36 ? -7.816 3.588 5.527 1 89.44 36 LYS B O 1
ATOM 1306 N N . HIS B 1 37 ? -8.648 1.483 5.488 1 88.31 37 HIS B N 1
ATOM 1307 C CA . HIS B 1 37 ? -9.188 1.523 6.84 1 88.31 37 HIS B CA 1
ATOM 1308 C C . HIS B 1 37 ? -10.195 2.662 7 1 88.31 37 HIS B C 1
ATOM 1310 O O . HIS B 1 37 ? -10.25 3.303 8.055 1 88.31 37 HIS B O 1
ATOM 1316 N N . GLY B 1 38 ? -10.852 3.014 5.898 1 88.31 38 GLY B N 1
ATOM 1317 C CA . GLY B 1 38 ? -11.859 4.062 5.941 1 88.31 38 GLY B CA 1
ATOM 1318 C C . GLY B 1 38 ? -11.266 5.457 5.879 1 88.31 38 GLY B C 1
ATOM 1319 O O . GLY B 1 38 ? -11.992 6.449 6.016 1 88.31 38 GLY B O 1
ATOM 1320 N N . TRP B 1 39 ? -10.055 5.547 5.754 1 94.19 39 TRP B N 1
ATOM 1321 C CA . TRP B 1 39 ? -9.359 6.828 5.684 1 94.19 39 TRP B CA 1
ATOM 1322 C C . TRP B 1 39 ? -8.695 7.012 4.324 1 94.19 39 TRP B C 1
ATOM 1324 O O . TRP B 1 39 ? -8.359 6.031 3.652 1 94.19 39 TRP B O 1
ATOM 1334 N N . LEU B 1 40 ? -8.516 8.297 3.979 1 95.31 40 LEU B N 1
ATOM 1335 C CA . LEU B 1 40 ? -7.75 8.688 2.799 1 95.31 40 LEU B CA 1
ATOM 1336 C C . LEU B 1 40 ? -6.453 9.383 3.197 1 95.31 40 LEU B C 1
ATOM 1338 O O . LEU B 1 40 ? -6.445 10.203 4.121 1 95.31 40 LEU B O 1
ATOM 1342 N N . LEU B 1 41 ? -5.391 8.984 2.592 1 95.69 41 LEU B N 1
ATOM 1343 C CA . LEU B 1 41 ? -4.199 9.82 2.602 1 95.69 41 LEU B CA 1
ATOM 1344 C C . LEU B 1 41 ? -4.184 10.766 1.4 1 95.69 41 LEU B C 1
ATOM 1346 O O . LEU B 1 41 ? -4.234 10.312 0.254 1 95.69 41 LEU B O 1
ATOM 1350 N N . LEU B 1 42 ? -4.066 12.078 1.75 1 94.12 42 LEU B N 1
ATOM 1351 C CA . LEU B 1 42 ? -4.207 13.062 0.684 1 94.12 42 LEU B CA 1
ATOM 1352 C C . LEU B 1 42 ? -3.012 14.008 0.655 1 94.12 42 LEU B C 1
ATOM 1354 O O . LEU B 1 42 ? -2.449 14.336 1.703 1 94.12 42 LEU B O 1
ATOM 1358 N N . PHE B 1 43 ? -2.697 14.344 -0.561 1 91.94 43 PHE B N 1
ATOM 1359 C CA . PHE B 1 43 ? -1.748 15.422 -0.797 1 91.94 43 PHE B CA 1
ATOM 1360 C C . PHE B 1 43 ? -2.445 16.625 -1.423 1 91.94 43 PHE B C 1
ATOM 1362 O O . PHE B 1 43 ? -3.256 16.469 -2.338 1 91.94 43 PHE B O 1
ATOM 1369 N N . SER B 1 44 ? -2.17 17.719 -0.83 1 89.31 44 SER B N 1
ATOM 1370 C CA . SER B 1 44 ? -2.629 18.969 -1.425 1 89.31 44 SER B CA 1
ATOM 1371 C C . SER B 1 44 ? -1.476 19.953 -1.598 1 89.31 44 SER B C 1
ATOM 1373 O O . SER B 1 44 ? -0.635 20.094 -0.708 1 89.31 44 SER B O 1
ATOM 1375 N N . SER B 1 45 ? -1.436 20.547 -2.736 1 83.94 45 SER B N 1
ATOM 1376 C CA . SER B 1 45 ? -0.413 21.562 -2.982 1 83.94 45 SER B CA 1
ATOM 1377 C C . SER B 1 45 ? -0.914 22.953 -2.617 1 83.94 45 SER B C 1
ATOM 1379 O O . SER B 1 45 ? -0.128 23.891 -2.531 1 83.94 45 SER B O 1
ATOM 1381 N N . GLU B 1 46 ? -2.174 23.094 -2.447 1 84 46 GLU B N 1
ATOM 1382 C CA . GLU B 1 46 ? -2.77 24.391 -2.148 1 84 46 GLU B CA 1
ATOM 1383 C C . GLU B 1 46 ? -3.541 24.344 -0.832 1 84 46 GLU B C 1
ATOM 1385 O O . GLU B 1 46 ? -4.156 23.344 -0.495 1 84 46 GLU B O 1
ATOM 1390 N N . PRO B 1 47 ? -3.684 25.484 -0.164 1 82.06 47 PRO B N 1
ATOM 1391 C CA . PRO B 1 47 ? -2.916 26.719 -0.321 1 82.06 47 PRO B CA 1
ATOM 1392 C C . PRO B 1 47 ? -1.435 26.547 -0.003 1 82.06 47 PRO B C 1
ATOM 1394 O O . PRO B 1 47 ? -0.598 27.297 -0.494 1 82.06 47 PRO B O 1
ATOM 1397 N N . ILE B 1 48 ? -1.156 25.625 0.889 1 84.75 48 ILE B N 1
ATOM 1398 C CA . ILE B 1 48 ? 0.214 25.219 1.189 1 84.75 48 ILE B CA 1
ATOM 1399 C C . ILE B 1 48 ? 0.352 23.703 1.044 1 84.75 48 ILE B C 1
ATOM 1401 O O . ILE B 1 48 ? -0.586 22.953 1.333 1 84.75 48 ILE B O 1
ATOM 1405 N N . SER B 1 49 ? 1.502 23.266 0.553 1 87 49 SER B N 1
ATOM 1406 C CA . SER B 1 49 ? 1.736 21.828 0.414 1 87 49 SER B CA 1
ATOM 1407 C C . SER B 1 49 ? 1.515 21.094 1.736 1 87 49 SER B C 1
ATOM 1409 O O . SER B 1 49 ? 2.082 21.484 2.764 1 87 49 SER B O 1
ATOM 1411 N N . SER B 1 50 ? 0.651 20.141 1.7 1 89.44 50 SER B N 1
ATOM 1412 C CA . SER B 1 50 ? 0.328 19.422 2.934 1 89.44 50 SER B CA 1
ATOM 1413 C C . SER B 1 50 ? -0.023 17.969 2.654 1 89.44 50 SER B C 1
ATOM 1415 O O . SER B 1 50 ? -0.48 17.641 1.56 1 89.44 50 SER B O 1
ATOM 1417 N N . LEU B 1 51 ? 0.318 17.141 3.602 1 92.31 51 LEU B N 1
ATOM 1418 C CA . LEU B 1 51 ? -0.062 15.734 3.666 1 92.31 51 LEU B CA 1
ATOM 1419 C C . LEU B 1 51 ? -0.936 15.461 4.887 1 92.31 51 LEU B C 1
ATOM 1421 O O . LEU B 1 51 ? -0.621 15.906 5.992 1 92.31 51 LEU B O 1
ATOM 1425 N N . PHE B 1 52 ? -2.074 14.789 4.605 1 94.5 52 PHE B N 1
ATOM 1426 C CA . PHE B 1 52 ? -2.963 14.602 5.746 1 94.5 52 PHE B CA 1
ATOM 1427 C C . PHE B 1 52 ? -3.883 13.406 5.52 1 94.5 52 PHE B C 1
ATOM 1429 O O . PHE B 1 52 ? -4.141 13.023 4.379 1 94.5 52 PHE B O 1
ATOM 1436 N N . PHE B 1 53 ? -4.336 12.836 6.637 1 96.56 53 PHE B N 1
ATOM 1437 C CA . PHE B 1 53 ? -5.418 11.859 6.594 1 96.56 53 PHE B CA 1
ATOM 1438 C C . PHE B 1 53 ? -6.773 12.555 6.676 1 96.56 53 PHE B C 1
ATOM 1440 O O . PHE B 1 53 ? -6.93 13.547 7.391 1 96.56 53 PHE B O 1
ATOM 1447 N N . PHE B 1 54 ? -7.746 11.938 5.906 1 96.69 54 PHE B N 1
ATOM 1448 C CA . PHE B 1 54 ? -9.102 12.477 5.906 1 96.69 54 PHE B CA 1
ATOM 1449 C C . PHE B 1 54 ? -10.133 11.352 5.875 1 96.69 54 PHE B C 1
ATOM 1451 O O . PHE B 1 54 ? -10.016 10.422 5.074 1 96.69 54 PHE B O 1
ATOM 1458 N N . ASN B 1 55 ? -11.016 11.375 6.793 1 95.62 55 ASN B N 1
ATOM 1459 C CA . ASN B 1 55 ? -12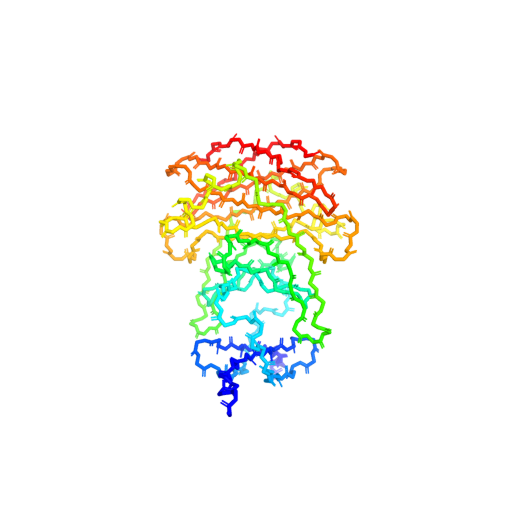.164 10.477 6.754 1 95.62 55 ASN B CA 1
ATOM 1460 C C . ASN B 1 55 ? -13.375 11.141 6.102 1 95.62 55 ASN B C 1
ATOM 1462 O O . ASN B 1 55 ? -13.961 12.062 6.668 1 95.62 55 ASN B O 1
ATOM 1466 N N . PRO B 1 56 ? -13.766 10.68 4.996 1 92.12 56 PRO B N 1
ATOM 1467 C CA . PRO B 1 56 ? -14.82 11.391 4.266 1 92.12 56 PRO B CA 1
ATOM 1468 C C . PRO B 1 56 ? -16.188 11.258 4.93 1 92.12 56 PRO B C 1
ATOM 1470 O O . PRO B 1 56 ? -17.094 12.055 4.648 1 92.12 56 PRO B O 1
ATOM 1473 N N . PHE B 1 57 ? -16.359 10.266 5.844 1 89.81 57 PHE B N 1
ATOM 1474 C CA . PHE B 1 57 ? -17.656 10.031 6.465 1 89.81 57 PHE B CA 1
ATOM 1475 C C . PHE B 1 57 ? -17.812 10.883 7.723 1 89.81 57 PHE B C 1
ATOM 1477 O O . PHE B 1 57 ? -18.875 11.477 7.941 1 89.81 57 PHE B O 1
ATOM 1484 N N . SER B 1 58 ? -16.844 10.922 8.492 1 93.38 58 SER B N 1
ATOM 1485 C CA . SER B 1 58 ? -16.891 11.75 9.695 1 93.38 58 SER B CA 1
ATOM 1486 C C . SER B 1 58 ? -16.312 13.141 9.438 1 93.38 58 SER B C 1
ATOM 1488 O O . SER B 1 58 ? -16.5 14.047 10.258 1 93.38 58 SER B O 1
ATOM 1490 N N . ARG B 1 59 ? -15.594 13.352 8.398 1 94.75 59 ARG B N 1
ATOM 1491 C CA . ARG B 1 59 ? -14.914 14.57 7.996 1 94.75 59 ARG B CA 1
ATOM 1492 C C . ARG B 1 59 ? -13.766 14.898 8.945 1 94.75 59 ARG B C 1
ATOM 1494 O O . ARG B 1 59 ? -13.305 16.031 9.008 1 94.75 59 ARG B O 1
ATOM 1501 N N . ALA B 1 60 ? -13.289 13.867 9.695 1 96.19 60 ALA B N 1
ATOM 1502 C CA . ALA B 1 60 ? -12.125 14.055 10.555 1 96.19 60 ALA B CA 1
ATOM 1503 C C . ALA B 1 60 ? -10.852 14.195 9.727 1 96.19 60 ALA B C 1
ATOM 1505 O O . ALA B 1 60 ? -10.719 13.578 8.664 1 96.19 60 ALA B O 1
ATOM 1506 N N . ARG B 1 61 ? -9.922 15 10.234 1 95.38 61 ARG B N 1
ATOM 1507 C CA . ARG B 1 61 ? -8.656 15.273 9.562 1 95.38 61 ARG B CA 1
ATOM 1508 C C . ARG B 1 61 ? -7.48 15.109 10.523 1 95.38 61 ARG B C 1
ATOM 1510 O O . ARG B 1 61 ? -7.566 15.508 11.688 1 95.38 61 ARG B O 1
ATOM 1517 N N . ILE B 1 62 ? -6.445 14.453 10.094 1 95.69 62 ILE B N 1
ATOM 1518 C CA . ILE B 1 62 ? -5.199 14.32 10.836 1 95.69 62 ILE B CA 1
ATOM 1519 C C . ILE B 1 62 ? -4.031 14.805 9.984 1 95.69 62 ILE B C 1
ATOM 1521 O O . ILE B 1 62 ? -3.664 14.156 9 1 95.69 62 ILE B O 1
ATOM 1525 N N . ASP B 1 63 ? -3.422 15.859 10.398 1 94.12 63 ASP B N 1
ATOM 1526 C CA . ASP B 1 63 ? -2.316 16.438 9.641 1 94.12 63 ASP B CA 1
ATOM 1527 C C . ASP B 1 63 ? -1.021 15.664 9.891 1 94.12 63 ASP B C 1
ATOM 1529 O O . ASP B 1 63 ? -0.782 15.188 11 1 94.12 63 ASP B O 1
ATOM 1533 N N . LEU B 1 64 ? -0.271 15.586 8.82 1 94.44 64 LEU B N 1
ATOM 1534 C CA . LEU B 1 64 ? 1.071 15.023 8.914 1 94.44 64 LEU B CA 1
ATOM 1535 C C . LEU B 1 64 ? 2.129 16.109 8.742 1 94.44 64 LEU B C 1
ATOM 1537 O O . LEU B 1 64 ? 1.882 17.125 8.086 1 94.44 64 LEU B O 1
ATOM 1541 N N . PRO B 1 65 ? 3.262 15.859 9.391 1 93.25 65 PRO B N 1
ATOM 1542 C CA . PRO B 1 65 ? 4.293 16.891 9.281 1 93.25 65 PRO B CA 1
ATOM 1543 C C . PRO B 1 65 ? 4.793 17.078 7.855 1 93.25 65 PRO B C 1
ATOM 1545 O O . PRO B 1 65 ? 5.066 16.109 7.156 1 93.25 65 PRO B O 1
ATOM 1548 N N . TRP B 1 66 ? 4.785 18.234 7.426 1 89 66 TRP B N 1
ATOM 1549 C CA . TRP B 1 66 ? 5.41 18.641 6.172 1 89 66 TRP B CA 1
ATOM 1550 C C . TRP B 1 66 ? 6.785 19.266 6.426 1 89 66 TRP B C 1
ATOM 1552 O O . TRP B 1 66 ? 6.926 20.484 6.48 1 89 66 TRP B O 1
ATOM 1562 N N . THR B 1 67 ? 7.746 18.453 6.504 1 83.12 67 THR B N 1
ATOM 1563 C CA . THR B 1 67 ? 9.086 18.906 6.848 1 83.12 67 THR B CA 1
ATOM 1564 C C . THR B 1 67 ? 9.938 19.094 5.594 1 83.12 67 THR B C 1
ATOM 1566 O O . THR B 1 67 ? 9.555 18.656 4.508 1 83.12 67 THR B O 1
ATOM 1569 N N . SER B 1 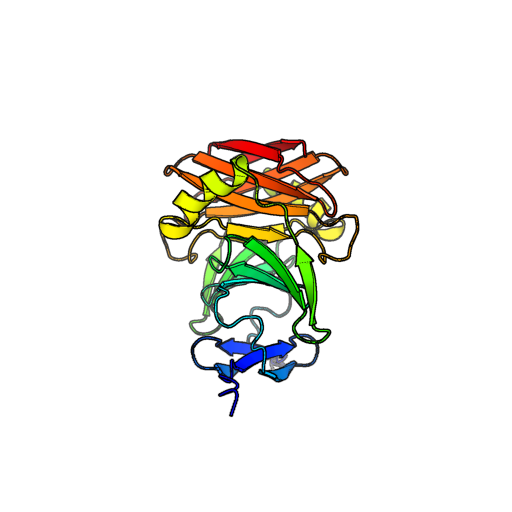68 ? 11 19.797 5.773 1 77.81 68 SER B N 1
ATOM 1570 C CA . SER B 1 68 ? 11.945 19.969 4.676 1 77.81 68 SER B CA 1
ATOM 1571 C C . SER B 1 68 ? 12.469 18.625 4.168 1 77.81 68 SER B C 1
ATOM 1573 O O . SER B 1 68 ? 12.664 18.453 2.965 1 77.81 68 SER B O 1
ATOM 1575 N N . GLU B 1 69 ? 12.648 17.719 5.059 1 73.56 69 GLU B N 1
ATOM 1576 C CA . GLU B 1 69 ? 13.109 16.391 4.691 1 73.56 69 GLU B CA 1
ATOM 1577 C C . GLU B 1 69 ? 12.102 15.672 3.795 1 73.56 69 GLU B C 1
ATOM 1579 O O . GLU B 1 69 ? 12.477 15.07 2.785 1 73.56 69 GLU B O 1
ATOM 1584 N N . PHE B 1 70 ? 10.852 15.836 4.133 1 80.62 70 PHE B N 1
ATOM 1585 C CA . PHE B 1 70 ? 9.82 15.172 3.344 1 80.62 70 PHE B CA 1
ATOM 1586 C C . PHE B 1 70 ? 9.562 15.93 2.045 1 80.62 70 PHE B C 1
ATOM 1588 O O . PHE B 1 70 ? 9.32 15.312 1.003 1 80.62 70 PHE B O 1
ATOM 1595 N N . SER B 1 71 ? 9.648 17.188 2.16 1 74.81 71 SER B N 1
ATOM 1596 C CA . SER B 1 71 ? 9.383 18 0.979 1 74.81 71 SER B CA 1
ATOM 1597 C C . SER B 1 71 ? 10.359 17.672 -0.146 1 74.81 71 SER B C 1
ATOM 1599 O O . SER B 1 71 ? 10.039 17.844 -1.324 1 74.81 71 SER B O 1
ATOM 1601 N N . ARG B 1 72 ? 11.492 17.297 0.219 1 73 72 ARG B N 1
ATOM 1602 C CA . ARG B 1 72 ? 12.453 16.891 -0.801 1 73 72 ARG B CA 1
ATOM 1603 C C . ARG B 1 72 ? 11.945 15.695 -1.597 1 73 72 ARG B C 1
ATOM 1605 O O . ARG B 1 72 ? 12.312 15.516 -2.76 1 73 72 ARG B O 1
ATOM 1612 N N . LEU B 1 73 ? 11.078 14.984 -0.915 1 65.06 73 LEU B N 1
ATOM 1613 C CA . LEU B 1 73 ? 10.43 13.875 -1.603 1 65.06 73 LEU B CA 1
ATOM 1614 C C . LEU B 1 73 ? 9.391 14.383 -2.598 1 65.06 73 LEU B C 1
ATOM 1616 O O . LEU B 1 73 ? 9.062 13.695 -3.568 1 65.06 73 LEU B O 1
ATOM 1620 N N . THR B 1 74 ? 8.883 15.648 -2.338 1 60.41 74 THR B N 1
ATOM 1621 C CA . THR B 1 74 ? 7.832 16.219 -3.18 1 60.41 74 THR B CA 1
ATOM 1622 C C . THR B 1 74 ? 8.328 16.391 -4.613 1 60.41 74 THR B C 1
ATOM 1624 O O . THR B 1 74 ? 7.574 16.188 -5.566 1 60.41 74 THR B O 1
ATOM 1627 N N . ASP B 1 75 ? 9.586 16.906 -4.711 1 63.56 75 ASP B N 1
ATOM 1628 C CA . ASP B 1 75 ? 10.07 16.938 -6.086 1 63.56 75 ASP B CA 1
ATOM 1629 C C . ASP B 1 75 ? 9.914 15.578 -6.758 1 63.56 75 ASP B C 1
ATOM 1631 O O . ASP B 1 75 ? 9.578 15.5 -7.941 1 63.56 75 ASP B O 1
ATOM 1635 N N . ILE B 1 76 ? 9.945 14.703 -5.906 1 58.81 76 ILE B N 1
ATOM 1636 C CA . ILE B 1 76 ? 9.805 13.328 -6.379 1 58.81 76 ILE B CA 1
ATOM 1637 C C . ILE B 1 76 ? 8.328 13.008 -6.602 1 58.81 76 ILE B C 1
ATOM 1639 O O . ILE B 1 76 ? 7.98 12.234 -7.5 1 58.81 76 ILE B O 1
ATOM 1643 N N . LEU B 1 77 ? 7.445 13.727 -5.875 1 62 77 LEU B N 1
ATOM 1644 C CA . LEU B 1 77 ? 6.012 13.477 -5.969 1 62 77 LEU B CA 1
ATOM 1645 C C . LEU B 1 77 ? 5.492 13.812 -7.363 1 62 77 LEU B C 1
ATOM 1647 O O . LEU B 1 77 ? 4.531 13.195 -7.836 1 62 77 LEU B O 1
ATOM 1651 N N . ASP B 1 78 ? 6.203 14.68 -7.961 1 62.41 78 ASP B N 1
ATOM 1652 C CA . ASP B 1 78 ? 5.715 15.094 -9.273 1 62.41 78 ASP B CA 1
ATOM 1653 C C . ASP B 1 78 ? 6.277 14.203 -10.375 1 62.41 78 ASP B C 1
ATOM 1655 O O . ASP B 1 78 ? 5.648 14.031 -11.422 1 62.41 78 ASP B O 1
ATOM 1659 N N . LYS B 1 79 ? 7.438 13.781 -10.141 1 65.19 79 LYS B N 1
ATOM 1660 C CA . LYS B 1 79 ? 8.094 13 -11.188 1 65.19 79 LYS B CA 1
ATOM 1661 C C . LYS B 1 79 ? 7.969 11.5 -10.914 1 65.19 79 LYS B C 1
ATOM 1663 O O . LYS B 1 79 ? 7.602 10.734 -11.805 1 65.19 79 LYS B O 1
ATOM 1668 N N . HIS B 1 80 ? 8.312 11.133 -9.758 1 77.5 80 HIS B N 1
ATOM 1669 C CA . HIS B 1 80 ? 8.281 9.758 -9.266 1 77.5 80 HIS B CA 1
ATOM 1670 C C . HIS B 1 80 ? 7.672 9.688 -7.871 1 77.5 80 HIS B C 1
ATOM 1672 O O . HIS B 1 80 ? 8.398 9.594 -6.879 1 77.5 80 HIS B O 1
ATOM 1678 N N . PRO B 1 81 ? 6.398 9.797 -7.879 1 83.25 81 PRO B N 1
ATOM 1679 C CA . PRO B 1 81 ? 5.762 9.891 -6.562 1 83.25 81 PRO B CA 1
ATOM 1680 C C . PRO B 1 81 ? 6.059 8.68 -5.68 1 83.25 81 PRO B C 1
ATOM 1682 O O . PRO B 1 81 ? 6.129 7.551 -6.172 1 83.25 81 PRO B O 1
ATOM 1685 N N . PRO B 1 82 ? 6.281 9 -4.41 1 90.5 82 PRO B N 1
ATOM 1686 C CA . PRO B 1 82 ? 6.484 7.871 -3.498 1 90.5 82 PRO B CA 1
ATOM 1687 C C . PRO B 1 82 ? 5.258 6.969 -3.395 1 90.5 82 PRO B C 1
ATOM 1689 O O . PRO B 1 82 ? 4.137 7.414 -3.645 1 90.5 82 PRO B O 1
ATOM 1692 N N . VAL B 1 83 ? 5.562 5.762 -3.125 1 92.56 83 VAL B N 1
ATOM 1693 C CA . VAL B 1 83 ? 4.5 4.836 -2.75 1 92.56 83 VAL B CA 1
ATOM 1694 C C . VAL B 1 83 ? 4.246 4.918 -1.246 1 92.56 83 VAL B C 1
ATOM 1696 O O . VAL B 1 83 ? 5.18 4.828 -0.447 1 92.56 83 VAL B O 1
ATOM 1699 N N . PHE B 1 84 ? 2.943 5.047 -0.943 1 93.81 84 PHE B N 1
ATOM 1700 C CA . PHE B 1 84 ? 2.6 5.164 0.469 1 93.81 84 PHE B CA 1
ATOM 1701 C C . PHE B 1 84 ? 1.854 3.922 0.948 1 93.81 84 PHE B C 1
ATOM 1703 O O . PHE B 1 84 ? 1.14 3.283 0.174 1 93.81 84 PHE B O 1
ATOM 1710 N N . THR B 1 85 ? 2.021 3.596 2.213 1 94.62 85 THR B N 1
ATOM 1711 C CA . THR B 1 85 ? 1.214 2.578 2.877 1 94.62 85 THR B CA 1
ATOM 1712 C C . THR B 1 85 ? 1.187 2.809 4.383 1 94.62 85 THR B C 1
ATOM 1714 O O . THR B 1 85 ? 2.021 3.541 4.922 1 94.62 85 THR B O 1
ATOM 1717 N N . LEU B 1 86 ? 0.251 2.287 5.02 1 95.5 86 LEU B N 1
ATOM 1718 C CA . LEU B 1 86 ? 0.161 2.443 6.469 1 95.5 86 LEU B CA 1
ATOM 1719 C C . LEU B 1 86 ? -0.034 1.093 7.152 1 95.5 86 LEU B C 1
ATOM 1721 O O . LEU B 1 86 ? -0.693 0.206 6.605 1 95.5 86 LEU B O 1
ATOM 1725 N N . SER B 1 87 ? 0.497 0.977 8.305 1 92.31 87 SER B N 1
ATOM 1726 C CA . SER B 1 87 ? 0.526 -0.292 9.031 1 92.31 87 SER B CA 1
ATOM 1727 C C . SER B 1 87 ? -0.775 -0.526 9.789 1 92.31 87 SER B C 1
ATOM 1729 O O . SER B 1 87 ? -1.104 -1.663 10.133 1 92.31 87 SER B O 1
ATOM 1731 N N . ALA B 1 88 ? -1.44 0.499 10.141 1 92.81 88 ALA B N 1
ATOM 1732 C CA . ALA B 1 88 ? -2.676 0.473 10.922 1 92.81 88 ALA B CA 1
ATOM 1733 C C . ALA B 1 88 ? -3.514 1.723 10.656 1 92.81 88 ALA B C 1
ATOM 1735 O O . ALA B 1 88 ? -3.061 2.652 9.984 1 92.81 88 ALA B O 1
ATOM 1736 N N . PRO B 1 89 ? -4.797 1.658 11.117 1 94.44 89 PRO B N 1
ATOM 1737 C CA . PRO B 1 89 ? -5.586 2.881 10.945 1 94.44 89 PRO B CA 1
ATOM 1738 C C . PRO B 1 89 ? -4.914 4.105 11.562 1 94.44 89 PRO B C 1
ATOM 1740 O O . PRO B 1 89 ? -4.285 4.004 12.617 1 94.44 89 PRO B O 1
ATOM 1743 N N . PRO B 1 90 ? -5.094 5.266 10.906 1 95.81 90 PRO B N 1
ATOM 1744 C CA . PRO B 1 90 ? -4.398 6.465 11.375 1 95.81 90 PRO B CA 1
ATOM 1745 C C . PRO B 1 90 ? -4.793 6.859 12.805 1 95.81 90 PRO B C 1
ATOM 1747 O O . PRO B 1 90 ? -4.086 7.633 13.453 1 95.81 90 PRO B O 1
ATOM 1750 N N . THR B 1 91 ? -5.863 6.41 13.297 1 95.38 91 THR B N 1
ATOM 1751 C CA . THR B 1 91 ? -6.293 6.754 14.648 1 95.38 91 THR B CA 1
ATOM 1752 C C . THR B 1 91 ? -5.586 5.875 15.68 1 95.38 91 THR B C 1
ATOM 1754 O O . THR B 1 91 ? -5.617 6.164 16.875 1 95.38 91 THR B O 1
ATOM 1757 N N . SER B 1 92 ? -4.984 4.859 15.211 1 93.31 92 SER B N 1
ATOM 1758 C CA . SER B 1 92 ? -4.242 3.98 16.109 1 93.31 92 SER B CA 1
ATOM 1759 C C . SER B 1 92 ? -2.912 4.602 16.516 1 93.31 92 SER B C 1
ATOM 1761 O O . SER B 1 92 ? -2.223 5.207 15.695 1 93.31 92 SER B O 1
ATOM 1763 N N . LEU B 1 93 ? -2.541 4.367 17.75 1 89.31 93 LEU B N 1
ATOM 1764 C CA . LEU B 1 93 ? -1.257 4.855 18.234 1 89.31 93 LEU B CA 1
ATOM 1765 C C . LEU B 1 93 ? -0.106 4.066 17.625 1 89.31 93 LEU B C 1
ATOM 1767 O O . LEU B 1 93 ? 1.038 4.523 17.625 1 89.31 93 LEU B O 1
ATOM 1771 N N . ASP B 1 94 ? -0.371 2.963 17.109 1 88.62 94 ASP B N 1
ATOM 1772 C CA . ASP B 1 94 ? 0.657 2.092 16.547 1 88.62 94 ASP B CA 1
ATOM 1773 C C . ASP B 1 94 ? 0.786 2.299 15.047 1 88.62 94 ASP B C 1
ATOM 1775 O O . ASP B 1 94 ? 1.559 1.604 14.383 1 88.62 94 ASP B O 1
ATOM 1779 N N . CYS B 1 95 ? 0.091 3.27 14.578 1 93.69 95 CYS B N 1
ATOM 1780 C CA . CYS B 1 95 ? 0.102 3.465 13.133 1 93.69 95 CYS B CA 1
ATOM 1781 C C . CYS B 1 95 ? 1.434 4.043 12.664 1 93.69 95 CYS B C 1
ATOM 1783 O O . CYS B 1 95 ? 1.881 5.07 13.18 1 93.69 95 CYS B O 1
ATOM 1785 N N . VAL B 1 96 ? 2.039 3.379 11.75 1 95 96 VAL B N 1
ATOM 1786 C CA . VAL B 1 96 ? 3.225 3.883 11.07 1 95 96 VAL B CA 1
ATOM 1787 C C . VAL B 1 96 ? 2.91 4.113 9.594 1 95 96 VAL B C 1
ATOM 1789 O O . VAL B 1 96 ? 2.41 3.213 8.906 1 95 96 VAL B O 1
ATOM 1792 N N . LEU B 1 97 ? 3.115 5.328 9.102 1 95.5 97 LEU B N 1
ATOM 1793 C CA . LEU B 1 97 ? 3.027 5.645 7.68 1 95.5 97 LEU B CA 1
ATOM 1794 C C . LEU B 1 97 ? 4.383 5.473 7.004 1 95.5 97 LEU B C 1
ATOM 1796 O O . LEU B 1 97 ? 5.402 5.93 7.523 1 95.5 97 LEU B O 1
ATOM 1800 N N . PHE B 1 98 ? 4.34 4.777 5.895 1 94.69 98 PHE B N 1
ATOM 1801 C CA . PHE B 1 98 ? 5.543 4.559 5.098 1 94.69 98 PHE B CA 1
ATOM 1802 C C . PHE B 1 98 ? 5.465 5.316 3.779 1 94.69 98 PHE B C 1
ATOM 1804 O O . PHE B 1 98 ? 4.438 5.281 3.096 1 94.69 98 PHE B O 1
ATOM 1811 N N . ALA B 1 99 ? 6.461 6.023 3.441 1 94.12 99 ALA B N 1
ATOM 1812 C CA . ALA B 1 99 ? 6.684 6.602 2.119 1 94.12 99 ALA B CA 1
ATOM 1813 C C . ALA B 1 99 ? 7.922 6 1.459 1 94.12 99 ALA B C 1
ATOM 1815 O O . ALA B 1 99 ? 9.031 6.117 1.983 1 94.12 99 ALA B O 1
ATOM 1816 N N . ILE B 1 100 ? 7.73 5.398 0.311 1 93.5 100 ILE B N 1
ATOM 1817 C CA . ILE B 1 100 ? 8.82 4.734 -0.392 1 93.5 100 ILE B CA 1
ATOM 1818 C C . ILE B 1 100 ? 9.102 5.453 -1.708 1 93.5 100 ILE B C 1
ATOM 1820 O O . ILE B 1 100 ? 8.227 5.555 -2.57 1 93.5 100 ILE B O 1
ATOM 1824 N N . ALA B 1 101 ? 10.32 5.926 -1.883 1 91.31 101 ALA B N 1
ATOM 1825 C CA . ALA B 1 101 ? 10.711 6.664 -3.08 1 91.31 101 ALA B CA 1
ATOM 1826 C C . ALA B 1 101 ? 11.922 6.023 -3.75 1 91.31 101 ALA B C 1
ATOM 1828 O O . ALA B 1 101 ? 12.93 5.754 -3.096 1 91.31 101 ALA B O 1
ATOM 1829 N N . PHE B 1 102 ? 11.766 5.844 -5.035 1 89.38 102 PHE B N 1
ATOM 1830 C CA . PHE B 1 102 ? 12.914 5.324 -5.773 1 89.38 102 PHE B CA 1
ATOM 1831 C C . PHE B 1 102 ? 13.922 6.426 -6.062 1 89.38 102 PHE B C 1
ATOM 1833 O O . PHE B 1 102 ? 13.555 7.504 -6.543 1 89.38 102 PHE B O 1
ATOM 1840 N N . VAL B 1 103 ? 15.172 6.137 -5.66 1 86.31 103 VAL B N 1
ATOM 1841 C CA . VAL B 1 103 ? 16.266 7.047 -5.992 1 86.31 103 VAL B CA 1
ATOM 1842 C C . VAL B 1 103 ? 16.812 6.723 -7.383 1 86.31 103 VAL B C 1
ATOM 1844 O O . VAL B 1 103 ? 17.078 7.625 -8.18 1 86.31 103 VAL B O 1
ATOM 1847 N N . ASN B 1 104 ? 16.969 5.504 -7.672 1 86.75 104 ASN B N 1
ATOM 1848 C CA . ASN B 1 104 ? 17.297 4.906 -8.961 1 86.75 104 ASN B CA 1
ATOM 1849 C C . ASN B 1 104 ? 16.766 3.479 -9.07 1 86.75 104 ASN B C 1
ATOM 1851 O O . ASN B 1 104 ? 16 3.029 -8.211 1 86.75 104 ASN B O 1
ATOM 1855 N N . VAL B 1 105 ? 17.141 2.811 -10.117 1 83.31 105 VAL B N 1
ATOM 1856 C CA . VAL B 1 105 ? 16.594 1.488 -10.391 1 83.31 105 VAL B CA 1
ATOM 1857 C C . VAL B 1 105 ? 17.016 0.509 -9.305 1 83.31 105 VAL B C 1
ATOM 1859 O O . VAL B 1 105 ? 16.297 -0.439 -8.992 1 83.31 105 VAL B O 1
ATOM 1862 N N . ASP B 1 106 ? 18.062 0.784 -8.641 1 88 106 ASP B N 1
ATOM 1863 C CA . ASP B 1 106 ? 18.625 -0.2 -7.711 1 88 106 ASP B CA 1
ATOM 1864 C C . ASP B 1 106 ? 18.562 0.304 -6.273 1 88 106 ASP B C 1
ATOM 1866 O O . ASP B 1 106 ? 19.094 -0.332 -5.363 1 88 106 ASP B O 1
ATOM 1870 N N . SER B 1 107 ? 17.969 1.4 -6.09 1 91.12 107 SER B N 1
ATOM 1871 C CA . SER B 1 107 ? 17.953 1.936 -4.73 1 91.12 107 SER B CA 1
ATOM 1872 C C . SER B 1 107 ? 16.656 2.686 -4.449 1 91.12 107 SER B C 1
ATOM 1874 O O . SER B 1 107 ? 16.031 3.234 -5.363 1 91.12 107 SER B O 1
ATOM 1876 N N . PHE B 1 108 ? 16.281 2.664 -3.172 1 90.69 108 PHE B N 1
ATOM 1877 C CA . PHE B 1 108 ? 15.102 3.406 -2.74 1 90.69 108 PHE B CA 1
ATOM 1878 C C . PHE B 1 108 ? 15.289 3.949 -1.33 1 90.69 108 PHE B C 1
ATOM 1880 O O . PHE B 1 108 ? 16.188 3.518 -0.607 1 90.69 108 PHE B O 1
ATOM 1887 N N . ARG B 1 109 ? 14.547 4.965 -1.111 1 91.56 109 ARG B N 1
ATOM 1888 C CA . ARG B 1 109 ? 14.469 5.586 0.207 1 91.56 109 ARG B CA 1
ATOM 1889 C C . ARG B 1 109 ? 13.117 5.309 0.862 1 91.56 109 ARG B C 1
ATOM 1891 O O . ARG B 1 109 ? 12.086 5.355 0.199 1 91.56 109 ARG B O 1
ATOM 1898 N N . ILE B 1 110 ? 13.133 4.938 2.178 1 92.25 110 ILE B N 1
ATOM 1899 C CA . ILE B 1 110 ? 11.891 4.746 2.928 1 92.25 110 ILE B CA 1
ATOM 1900 C C . ILE B 1 110 ? 11.836 5.734 4.09 1 92.25 110 ILE B C 1
ATOM 1902 O O . ILE B 1 110 ? 12.773 5.82 4.887 1 92.25 110 ILE B O 1
ATOM 1906 N N . SER B 1 111 ? 10.844 6.523 4.129 1 92.44 111 SER B N 1
ATOM 1907 C CA . SER B 1 111 ? 10.57 7.422 5.246 1 92.44 111 SER B CA 1
ATOM 1908 C C . SER B 1 111 ? 9.359 6.953 6.047 1 92.44 111 SER B C 1
ATOM 1910 O O . SER B 1 111 ? 8.367 6.504 5.473 1 92.44 111 SER B O 1
ATOM 1912 N N . THR B 1 112 ? 9.461 7.035 7.332 1 94.25 112 THR B N 1
ATOM 1913 C CA . THR B 1 112 ? 8.359 6.617 8.195 1 94.25 112 THR B CA 1
ATOM 1914 C C . THR B 1 112 ? 7.938 7.758 9.117 1 94.25 112 THR B C 1
ATOM 1916 O O . THR B 1 112 ? 8.75 8.602 9.484 1 94.25 112 THR B O 1
ATOM 1919 N N . CYS B 1 113 ? 6.742 7.785 9.422 1 94.31 113 CYS B N 1
ATOM 1920 C CA . CYS B 1 113 ? 6.176 8.742 10.367 1 94.31 113 CYS B CA 1
ATOM 1921 C C . CYS B 1 113 ? 5.121 8.078 11.242 1 94.31 113 CYS B C 1
ATOM 1923 O O . CYS B 1 113 ? 4.215 7.41 10.734 1 94.31 113 CYS B O 1
ATOM 1925 N N . ARG B 1 114 ? 5.254 8.289 12.562 1 92.5 114 ARG B N 1
ATOM 1926 C CA . ARG B 1 114 ? 4.258 7.766 13.492 1 92.5 114 ARG B CA 1
ATOM 1927 C C . ARG B 1 114 ? 3.268 8.852 13.898 1 92.5 114 ARG B C 1
ATOM 1929 O O . ARG B 1 114 ? 3.572 10.039 13.812 1 92.5 114 ARG B O 1
ATOM 1936 N N . ARG B 1 115 ? 2.16 8.273 14.273 1 85.62 115 ARG B N 1
ATOM 1937 C CA . ARG B 1 115 ? 1.136 9.219 14.719 1 85.62 115 ARG B CA 1
ATOM 1938 C C . ARG B 1 115 ? 1.673 10.133 15.82 1 85.62 115 ARG B C 1
ATOM 1940 O O . ARG B 1 115 ? 2.236 9.656 16.812 1 85.62 115 ARG B O 1
ATOM 1947 N N . GLY B 1 116 ? 1.485 11.359 15.594 1 84.44 116 GLY B N 1
ATOM 1948 C CA . GLY B 1 116 ? 1.861 12.312 16.625 1 84.44 116 GLY B CA 1
ATOM 1949 C C . GLY B 1 116 ? 3.281 12.828 16.469 1 84.44 116 GLY B C 1
ATOM 1950 O O . GLY B 1 116 ? 3.666 13.797 17.125 1 84.44 116 GLY B O 1
ATOM 1951 N N . GLU B 1 117 ? 4.105 12.219 15.734 1 88.69 117 GLU B N 1
ATOM 1952 C CA . GLU B 1 117 ? 5.473 12.68 15.516 1 88.69 117 GLU B CA 1
ATOM 1953 C C . GLU B 1 117 ? 5.5 13.93 14.648 1 88.69 117 GLU B C 1
ATOM 1955 O O . GLU B 1 117 ? 4.594 14.156 13.844 1 88.69 117 GLU B O 1
ATOM 1960 N N . THR B 1 118 ? 6.598 14.672 14.789 1 91.31 118 THR B N 1
ATOM 1961 C CA . THR B 1 118 ? 6.715 15.922 14.047 1 91.31 118 THR B CA 1
ATOM 1962 C C . THR B 1 118 ? 7.754 15.797 12.938 1 91.31 118 THR B C 1
ATOM 1964 O O . THR B 1 118 ? 7.957 16.734 12.156 1 91.31 118 THR B O 1
ATOM 1967 N N . THR B 1 119 ? 8.398 14.695 12.906 1 91.06 119 THR B N 1
ATOM 1968 C CA . THR B 1 119 ? 9.438 14.5 11.898 1 91.06 119 THR B CA 1
ATOM 1969 C C . THR B 1 119 ? 9.328 13.109 11.281 1 91.06 119 THR B C 1
ATOM 1971 O O . THR B 1 119 ? 8.594 12.25 11.781 1 91.06 119 THR B O 1
ATOM 1974 N N . TRP B 1 120 ? 10.023 12.984 10.172 1 91.88 120 TRP B N 1
ATOM 1975 C CA . TRP B 1 120 ? 10.133 11.688 9.5 1 91.88 120 TRP B CA 1
ATOM 1976 C C . TRP B 1 120 ? 11.492 11.055 9.75 1 91.88 120 TRP B C 1
ATOM 1978 O O . TRP B 1 120 ? 12.508 11.75 9.852 1 91.88 120 TRP B O 1
ATOM 1988 N N . THR B 1 121 ? 11.5 9.711 9.922 1 91.88 121 THR B N 1
ATOM 1989 C CA . THR B 1 121 ? 12.734 8.938 9.914 1 91.88 121 THR B CA 1
ATOM 1990 C C . THR B 1 121 ? 12.977 8.32 8.539 1 91.88 121 THR B C 1
ATOM 1992 O O . THR B 1 121 ? 12.102 7.66 7.984 1 91.88 121 THR B O 1
ATOM 1995 N N . THR B 1 122 ? 14.148 8.555 7.988 1 91.94 122 THR B N 1
ATOM 1996 C CA . THR B 1 122 ? 14.406 8.125 6.617 1 91.94 122 THR B CA 1
ATOM 1997 C C . THR B 1 122 ? 15.57 7.137 6.566 1 91.94 122 THR B C 1
ATOM 1999 O O . THR B 1 122 ? 16.578 7.312 7.262 1 91.94 122 THR B O 1
ATOM 2002 N N . HIS B 1 123 ? 15.414 6.09 5.73 1 91.94 123 HIS B N 1
ATOM 2003 C CA . HIS B 1 123 ? 16.438 5.082 5.488 1 91.94 123 HIS B CA 1
ATOM 2004 C C . HIS B 1 123 ? 16.688 4.895 3.994 1 91.94 123 HIS B C 1
ATOM 2006 O O . HIS B 1 123 ? 15.742 4.801 3.211 1 91.94 123 HIS B O 1
ATOM 2012 N N . ASP B 1 124 ? 17.984 4.773 3.633 1 91.19 124 ASP B N 1
ATOM 2013 C CA . ASP B 1 124 ? 18.375 4.422 2.27 1 91.19 124 ASP B CA 1
ATOM 2014 C C . ASP B 1 124 ? 18.609 2.92 2.135 1 91.19 124 ASP B C 1
ATOM 2016 O O . ASP B 1 124 ? 19.312 2.322 2.957 1 91.19 124 ASP B O 1
ATOM 2020 N N . CYS B 1 125 ? 17.984 2.387 1.088 1 91.12 125 CYS B N 1
ATOM 2021 C CA . CYS B 1 125 ? 18.094 0.949 0.875 1 91.12 125 CYS B CA 1
ATOM 2022 C C . CYS B 1 125 ? 18.5 0.642 -0.562 1 91.12 125 CYS B C 1
ATOM 2024 O O . CYS B 1 125 ? 18.188 1.402 -1.478 1 91.12 125 CYS B O 1
ATOM 2026 N N . GLN B 1 126 ? 19.203 -0.531 -0.714 1 86.88 126 GLN B N 1
ATOM 2027 C CA . GLN B 1 126 ? 19.531 -1.053 -2.037 1 86.88 126 GLN B CA 1
ATOM 2028 C C . GLN B 1 126 ? 18.672 -2.264 -2.381 1 86.88 126 GLN B C 1
ATOM 2030 O O . GLN B 1 126 ? 18.344 -3.068 -1.505 1 86.88 126 GLN B O 1
ATOM 2035 N N . CYS B 1 127 ? 18.188 -2.312 -3.668 1 77.56 127 CYS B N 1
ATOM 2036 C CA . CYS B 1 127 ? 17.406 -3.486 -4.027 1 77.56 127 CYS B CA 1
ATOM 2037 C C . CYS B 1 127 ? 17.984 -4.176 -5.262 1 77.56 127 CYS B C 1
ATOM 2039 O O . CYS B 1 127 ? 18.75 -3.566 -6.016 1 77.56 127 CYS B O 1
#

pLDDT: mean 85.34, std 11.57, range [34.0, 96.75]

Secondary structure (DSSP, 8-state):
-------EEEEEETTTTEEEEEE-GGGTTEEEEEEETTEEEEEE-SSS-EEEEE-TTT--EEEE---HHHHHHHHHHHHSPPEEEESS-TTSTT-EEEEEEEEETTEEEEEEEETT-SS-EEEEEE-/-------EEEEEETTTTEEEEEE-GGGTTEEEEEEETTEEEEEE-SSS-EEEEE-TTT--EEEE---HHHHHHHHHHHHSPPEEEESS-TTSTT-EEEEEEEEETTEEEEEEEETT-SS-EEEEEE-

Solvent-accessible surface area (backbone atoms only — not comparable to full-atom values): 14797 Å² total; per-residue (Å²): 130,82,76,74,65,82,28,79,44,79,47,75,35,82,91,77,69,45,74,46,77,43,79,42,54,91,46,70,66,46,45,82,68,40,79,54,84,78,30,30,35,33,40,23,65,64,95,56,68,41,40,30,38,36,22,84,85,81,65,47,74,47,81,47,66,73,39,75,77,55,47,62,48,41,67,28,46,75,75,50,52,51,47,61,52,62,73,42,49,79,88,38,82,79,13,39,39,38,38,37,31,72,77,50,98,46,28,32,34,42,34,36,36,43,62,87,48,74,61,71,47,74,45,83,44,78,98,129,82,78,73,66,82,28,80,45,81,45,75,36,82,92,77,68,47,74,46,77,43,79,42,54,91,46,71,65,46,45,82,70,40,80,56,83,76,31,30,35,33,41,22,66,63,95,56,68,40,40,30,39,38,23,85,86,81,64,48,72,46,82,45,66,73,39,74,78,54,48,62,46,45,68,28,47,75,75,49,52,52,46,63,52,62,74,44,47,79,86,37,82,80,12,38,38,38,36,37,30,70,77,51,97,46,28,33,34,40,33,35,37,44,61,88,49,74,60,73,45,75,46,83,46,78,97

Foldseek 3Di:
DPVLPFDWDWDADPVVRDIDIATDSVCVQWDFQDDPPQKTWIFGPPPHTFTWIARRPVRDIGTAADDPVVCVCVVCCVVPFWHWDWDDPLVDQPIKIWTWTDPDPFKIKIWIDGRPDNDIDMDIDGD/DPVLPFDWDWDADPVVRDIDIATDSVCVAWDFQDDPPQKTWIFGPPPHTFTWIARRPVRDIGTAADDPVVVVCVVCCVVPFWHWDWDDPLVDQPIKIWTWTDPDPFKIKIWIDGRPDNDIDMDIDGD

Nearest PDB structures (foldseek):
  7wzf-assembly1_A  TM=5.467E-01  e=9.246E-01  Streptomyces yunnanensis
  8zjf-assembly1_A  TM=4.922E-01  e=1.351E+00  Homo sapiens
  1s2k-assembly1_A  TM=3.175E-01  e=3.211E+00  Scytalidium lignicola
  6iab-assembly1_A  TM=2.646E-01  e=5.517E+00  Staphylococcus phage P68
  7wzf-assembly1_A  TM=5.471E-01  e=9.897E-01  Streptomyces yunnanensis

Sequence (254 aa):
MSTSTDIIWHFGDSSTRRSYTINVPELSQARCLVSKHGWLLLFSSEPISSLFFFNPFSRARIDLPWTSEFSRLTDILDKHPPVFTLSAPPTSLDCVLFAIAFVNVDSFRISTCRRGETTWTTHDCQCMSTSTDIIWHFGDSSTRRSYTINVPELSQARCLVSKHGWLLLFSSEPISSLFFFNPFSRARIDLPWTSEFSRLTDILDKHPPVFTLSAPPTSLDCVLFAIAFVNVDSFRISTCRRGETTWTTHDCQC

Organism: Camellia sinensis (NCBI:txid4442)